Protein AF-A0A927BB95-F1 (afdb_monomer_lite)

Radius of gyration: 23.31 Å; chains: 1; bounding box: 54×58×67 Å

Sequence (273 aa):
MLNIPDKEEISIHELGSWKIKEGSWLFSKESFIDYVLSLIKELNPELQNIYTYSQKVVNGVRIGEGGTGTVYKENKTIPHGLFPEKVDGDSVNLFYKLDEVYYLVKTNIFSDGTITLSRLEDPVQLSVEEFEGLAMQGMITTVVPLNARVHIYGLGSFTVDECFYSISLTDKLLQIKDVFRELRGELSTLDICREAHQDYLDNPTADNKEKLRISYEAVPSHHRRYVGDMDVKDTQVRMILYGKQEVEGWSHYQVAQAMGEQLPTINIPDSND

InterPro domains:
  IPR056055 Domain of unknown function DUF7638 [PF24644] (2-46)
  IPR056055 Domain of unknown function DUF7638 [PF24644] (82-186)
  IPR056056 Domain of unknown function DUF7639 [PF24645] (190-258)

Secondary structure (DSSP, 8-state):
--SPPTT-EEEETTTEEEEEEEEEES--HHHHHHHHHHHHHHH-TT-TTSS--EEEEETTEEEEE-SPPPEEEEETTSTT-SSPEEEEEEEEEEEEEETTEEEEEEEEEETTS-EEEESSSSPEEE-HHHHHHHHHTTSEES---TTPEEEETTTEEEEEEEEEEE--HHHHHHHHHHHHHHHTTPPPHHHHHHHHHHHHHHS--HHHHHHHHHHHHHS-TTTGGGSS-TTTTTHHHHHHHH-GGGGGGSHHHHHHHHHTPPPP----PPP--

Foldseek 3Di:
DFFDDQQDKDDDPQFFIFGWDPWDWPGDPVRVVVVVVVVCCVVPVPNPQCADFDWDQDPNDIDTDHNDDWDWDFPVPDPPDPDGDIFGWDWDWWWFDDPQETETWIWIATLVQKIWTDQDPDIDIDGPVVVVVCVVVVRIFSDRDAQGKYDGRPTTITGGHGTPDGFGPVLVVLVSVQRNCVSVVHDGLLVQLLVLVVVCQVAVAPVSLVSNVVSLVSHRPVCQQCSDDPQCRNQQNCCSNVHQCSLCVHPQQVVCVVVVHDGDHDDDDDHPD

Organism: NCBI:txid2771359

Structure (mmCIF, N/CA/C/O backbone):
data_AF-A0A927BB95-F1
#
_entry.id   AF-A0A927BB95-F1
#
loop_
_atom_site.group_PDB
_atom_site.id
_atom_site.type_symbol
_atom_site.label_atom_id
_atom_site.label_alt_id
_atom_site.label_comp_id
_atom_site.label_asym_id
_atom_site.label_entity_id
_atom_site.label_seq_id
_atom_site.pdbx_PDB_ins_code
_atom_site.Cartn_x
_atom_site.Cartn_y
_atom_site.Cartn_z
_atom_site.occupancy
_atom_site.B_iso_or_equiv
_atom_site.auth_seq_id
_atom_site.auth_comp_id
_atom_site.auth_asym_id
_atom_site.auth_atom_id
_atom_site.pdbx_PDB_model_num
ATOM 1 N N . MET A 1 1 ? 17.381 14.839 -22.972 1.00 46.41 1 MET A N 1
ATOM 2 C CA . MET A 1 1 ? 18.138 14.433 -21.766 1.00 46.41 1 MET A CA 1
ATOM 3 C C . MET A 1 1 ? 17.701 13.009 -21.438 1.00 46.41 1 MET A C 1
ATOM 5 O O . MET A 1 1 ? 16.500 12.768 -21.438 1.00 46.41 1 MET A O 1
ATOM 9 N N . LEU A 1 2 ? 18.641 12.066 -21.317 1.00 56.12 2 LEU A N 1
ATOM 10 C CA . LEU A 1 2 ? 18.364 10.618 -21.254 1.00 56.12 2 LEU A CA 1
ATOM 11 C C . LEU A 1 2 ? 17.902 10.119 -19.877 1.00 56.12 2 LEU A C 1
ATOM 13 O O . LEU A 1 2 ? 17.422 9.001 -19.795 1.00 56.12 2 LEU A O 1
ATOM 17 N N . ASN A 1 3 ? 18.011 10.938 -18.826 1.00 61.41 3 ASN A N 1
ATOM 18 C CA . ASN A 1 3 ? 17.777 10.496 -17.455 1.00 61.41 3 ASN A CA 1
ATOM 19 C C . ASN A 1 3 ? 16.816 11.428 -16.713 1.00 61.41 3 ASN A C 1
ATOM 21 O O . ASN A 1 3 ? 16.833 12.641 -16.939 1.00 61.41 3 ASN A O 1
ATOM 25 N N . ILE A 1 4 ? 16.038 10.860 -15.785 1.00 65.62 4 ILE A N 1
ATOM 26 C CA . ILE A 1 4 ? 15.528 11.621 -14.638 1.00 65.62 4 ILE A CA 1
ATOM 27 C C . ILE A 1 4 ? 16.764 12.158 -13.898 1.00 65.62 4 ILE A C 1
ATOM 29 O O . ILE A 1 4 ? 17.642 11.348 -13.583 1.00 65.62 4 ILE A O 1
ATOM 33 N N . PRO A 1 5 ? 16.897 13.483 -13.701 1.00 71.38 5 PRO A N 1
ATOM 34 C CA . PRO A 1 5 ? 18.046 14.044 -13.006 1.00 71.38 5 PRO A CA 1
ATOM 35 C C . PRO A 1 5 ? 18.208 13.428 -11.616 1.00 71.38 5 PRO A C 1
ATOM 37 O O . PRO A 1 5 ? 17.227 13.137 -10.930 1.00 71.38 5 PRO A O 1
ATOM 40 N N . ASP A 1 6 ? 19.454 13.248 -11.189 1.00 81.62 6 ASP A N 1
ATOM 41 C CA . ASP A 1 6 ? 19.727 12.913 -9.796 1.00 81.62 6 ASP A CA 1
ATOM 42 C C . ASP A 1 6 ? 19.102 13.970 -8.877 1.00 81.62 6 ASP A C 1
ATOM 44 O O . ASP A 1 6 ? 19.068 15.159 -9.207 1.00 81.62 6 ASP A O 1
ATOM 48 N N . LYS A 1 7 ? 18.687 13.531 -7.686 1.00 87.06 7 LYS A N 1
ATOM 49 C CA . LYS A 1 7 ? 18.026 14.318 -6.634 1.00 87.06 7 LYS A CA 1
ATOM 50 C C . LYS A 1 7 ? 16.566 14.682 -6.901 1.00 87.06 7 LYS A C 1
ATOM 52 O O . LYS A 1 7 ? 15.975 15.373 -6.071 1.00 87.06 7 LYS A O 1
ATOM 57 N N . GLU A 1 8 ? 15.990 14.189 -7.990 1.00 90.12 8 GLU A N 1
ATOM 58 C CA . GLU A 1 8 ? 14.551 14.266 -8.234 1.00 90.12 8 GLU A CA 1
ATOM 59 C C . GLU A 1 8 ? 13.782 13.194 -7.451 1.00 90.12 8 GLU A C 1
ATOM 61 O O . GLU A 1 8 ? 14.345 12.203 -6.970 1.00 90.12 8 GLU A O 1
ATOM 66 N N . GLU A 1 9 ? 12.478 13.418 -7.317 1.00 92.56 9 GLU A N 1
ATOM 67 C CA . GLU A 1 9 ? 11.545 12.537 -6.620 1.00 92.56 9 GLU A CA 1
ATOM 68 C C . GLU A 1 9 ? 10.953 11.482 -7.567 1.00 92.56 9 GLU A C 1
ATOM 70 O O . GLU A 1 9 ? 10.508 11.792 -8.674 1.00 92.56 9 GLU A O 1
ATOM 75 N N . ILE A 1 10 ? 10.874 10.237 -7.096 1.00 92.12 10 ILE A N 1
ATOM 76 C CA . ILE A 1 10 ? 9.999 9.210 -7.654 1.00 92.12 10 ILE A CA 1
ATOM 77 C C . ILE A 1 10 ? 8.929 8.843 -6.627 1.00 92.12 10 ILE A C 1
ATOM 79 O O . ILE A 1 10 ? 9.232 8.440 -5.504 1.00 92.12 10 ILE A O 1
ATOM 83 N N . SER A 1 11 ? 7.668 8.959 -7.035 1.00 95.06 11 SER A N 1
ATOM 84 C CA . SER A 1 11 ? 6.507 8.607 -6.221 1.00 95.06 11 SER A CA 1
ATOM 85 C C . SER A 1 11 ? 5.826 7.381 -6.815 1.00 95.06 11 SER A C 1
ATOM 87 O O . SER A 1 11 ? 5.464 7.365 -7.995 1.00 95.06 11 SER A O 1
ATOM 89 N N . ILE A 1 12 ? 5.677 6.333 -6.007 1.00 94.75 12 ILE A N 1
ATOM 90 C CA . ILE A 1 12 ? 4.990 5.100 -6.387 1.00 94.75 12 ILE A CA 1
ATOM 91 C C . ILE A 1 12 ? 3.666 5.063 -5.635 1.00 94.75 12 ILE A C 1
ATOM 93 O O . ILE A 1 12 ? 3.635 5.004 -4.403 1.00 94.75 12 ILE A O 1
ATOM 97 N N . HIS A 1 13 ? 2.574 5.079 -6.403 1.00 90.81 13 HIS A N 1
ATOM 98 C CA . HIS A 1 13 ? 1.210 5.099 -5.885 1.00 90.81 13 HIS A CA 1
ATOM 99 C C . HIS A 1 13 ? 0.992 4.022 -4.817 1.00 90.81 13 HIS A C 1
ATOM 101 O O . HIS A 1 13 ? 1.275 2.840 -5.050 1.00 90.81 13 HIS A O 1
ATOM 107 N N . GLU A 1 14 ? 0.485 4.462 -3.663 1.00 89.88 14 GLU A N 1
ATOM 108 C CA . GLU A 1 14 ? 0.219 3.636 -2.482 1.00 89.88 14 GLU A CA 1
ATOM 109 C C . GLU A 1 14 ? 1.420 2.820 -1.983 1.00 89.88 14 GLU A C 1
ATOM 111 O O . GLU A 1 14 ? 1.237 1.800 -1.327 1.00 89.88 14 GLU A O 1
ATOM 116 N N . LEU A 1 15 ? 2.659 3.220 -2.262 1.00 95.19 15 LEU A N 1
ATOM 117 C CA . LEU A 1 15 ? 3.833 2.526 -1.726 1.00 95.19 15 LEU A CA 1
ATOM 118 C C . LEU A 1 15 ? 4.762 3.481 -0.988 1.00 95.19 15 LEU A C 1
ATOM 120 O O . LEU A 1 15 ? 5.115 3.221 0.161 1.00 95.19 15 LEU A O 1
ATOM 124 N N . GLY A 1 16 ? 5.118 4.598 -1.615 1.00 95.44 16 GLY A N 1
ATOM 125 C CA . GLY A 1 16 ? 6.021 5.569 -1.013 1.00 95.44 16 GLY A CA 1
ATOM 126 C C . GLY A 1 16 ? 6.560 6.583 -2.006 1.00 95.44 16 GLY A C 1
ATOM 127 O O . GLY A 1 16 ? 6.207 6.575 -3.189 1.00 95.44 16 GLY A O 1
ATOM 128 N N . SER A 1 17 ? 7.442 7.440 -1.505 1.00 96.62 17 SER A N 1
ATOM 129 C CA . SER A 1 17 ? 8.177 8.402 -2.315 1.00 96.62 17 SER A CA 1
ATOM 130 C C . SER A 1 17 ? 9.634 8.514 -1.874 1.00 96.62 17 SER A C 1
ATOM 132 O O . SER A 1 17 ? 9.941 8.539 -0.676 1.00 96.62 17 SER A O 1
ATOM 134 N N . TRP A 1 18 ? 10.530 8.593 -2.859 1.00 96.31 18 TRP A N 1
ATOM 135 C CA . TRP A 1 18 ? 11.975 8.598 -2.663 1.00 96.31 18 TRP A CA 1
ATOM 136 C C . TRP A 1 18 ? 12.653 9.646 -3.530 1.00 96.31 18 TRP A C 1
ATOM 138 O O . TRP A 1 18 ? 12.291 9.850 -4.687 1.00 96.31 18 TRP A O 1
ATOM 148 N N . LYS A 1 19 ? 13.715 10.239 -2.995 1.00 95.94 19 LYS A N 1
ATOM 149 C CA . LYS A 1 19 ? 14.719 10.926 -3.800 1.00 95.94 19 LYS A CA 1
ATOM 150 C C . LYS A 1 19 ? 15.684 9.900 -4.379 1.00 95.94 19 LYS A C 1
ATOM 152 O O . LYS A 1 19 ? 16.124 8.996 -3.662 1.00 95.94 19 LYS A O 1
ATOM 157 N N . ILE A 1 20 ? 16.039 10.058 -5.649 1.00 95.00 20 ILE A N 1
ATOM 158 C CA . ILE A 1 20 ? 16.862 9.081 -6.368 1.00 95.00 20 ILE A CA 1
ATOM 159 C C . ILE A 1 20 ? 18.223 9.640 -6.787 1.00 95.00 20 ILE A C 1
ATOM 161 O O . ILE A 1 20 ? 18.399 10.846 -6.952 1.00 95.00 20 ILE A O 1
ATOM 165 N N . LYS A 1 21 ? 19.179 8.741 -7.015 1.00 94.56 21 LYS A N 1
ATOM 166 C CA . LYS A 1 21 ? 20.471 9.023 -7.652 1.00 94.56 21 LYS A CA 1
ATOM 167 C C . LYS A 1 21 ? 20.914 7.858 -8.530 1.00 94.56 21 LYS A C 1
ATOM 169 O O . LYS A 1 21 ? 20.364 6.761 -8.426 1.00 94.56 21 LYS A O 1
ATOM 174 N N . GLU A 1 22 ? 21.921 8.085 -9.370 1.00 93.56 22 GLU A N 1
ATOM 175 C CA . GLU A 1 22 ? 22.544 7.051 -10.212 1.00 93.56 22 GLU A CA 1
ATOM 176 C C . GLU A 1 22 ? 21.523 6.324 -11.108 1.00 93.56 22 GLU A C 1
ATOM 178 O O . GLU A 1 22 ? 21.588 5.106 -11.325 1.00 93.56 22 GLU A O 1
ATOM 183 N N . GLY A 1 23 ? 20.553 7.090 -11.617 1.00 92.12 23 GLY A N 1
ATOM 184 C CA . GLY A 1 23 ? 19.505 6.589 -12.497 1.00 92.12 23 GLY A CA 1
ATOM 185 C C . GLY A 1 23 ? 20.069 6.051 -13.814 1.00 92.12 23 GLY A C 1
ATOM 186 O O . GLY A 1 23 ? 20.835 6.725 -14.503 1.00 92.12 23 GLY A O 1
ATOM 187 N N . SER A 1 24 ? 19.654 4.841 -14.181 1.00 92.50 24 SER A N 1
ATOM 188 C CA . SER A 1 24 ? 19.929 4.202 -15.467 1.00 92.50 24 SER A CA 1
ATOM 189 C C . SER A 1 24 ? 18.606 3.836 -16.127 1.00 92.50 24 SER A C 1
ATOM 191 O O . SER A 1 24 ? 17.918 2.912 -15.685 1.00 92.50 24 SER A O 1
ATOM 193 N N . TRP A 1 25 ? 18.234 4.594 -17.156 1.00 91.38 25 TRP A N 1
ATOM 194 C CA . TRP A 1 25 ? 16.926 4.525 -17.801 1.00 91.38 25 TRP A CA 1
ATOM 195 C C . TRP A 1 25 ? 17.049 3.976 -19.218 1.00 91.38 25 TRP A C 1
ATOM 197 O O . TRP A 1 25 ? 17.969 4.331 -19.953 1.00 91.38 25 TRP A O 1
ATOM 207 N N . LEU A 1 26 ? 16.100 3.125 -19.612 1.00 91.25 26 LEU A N 1
ATOM 208 C CA . LEU A 1 26 ? 16.050 2.571 -20.970 1.00 91.25 26 LEU A CA 1
ATOM 209 C C . LEU A 1 26 ? 15.585 3.607 -22.002 1.00 91.25 26 LEU A C 1
ATOM 211 O O . LEU A 1 26 ? 15.863 3.471 -23.191 1.00 91.25 26 LEU A O 1
ATOM 215 N N . PHE A 1 27 ? 14.882 4.645 -21.548 1.00 88.94 27 PHE A N 1
ATOM 216 C CA . PHE A 1 27 ? 14.249 5.635 -22.403 1.00 88.94 27 PHE A CA 1
ATOM 217 C C . PHE A 1 27 ? 14.564 7.057 -21.942 1.00 88.94 27 PHE A C 1
ATOM 219 O O . PHE A 1 27 ? 14.567 7.363 -20.753 1.00 88.94 27 PHE A O 1
ATOM 226 N N . SER A 1 28 ? 14.722 7.957 -22.909 1.00 87.19 28 SER A N 1
ATOM 227 C CA . SER A 1 28 ? 14.490 9.385 -22.694 1.00 87.19 28 SER A CA 1
ATOM 228 C C . SER A 1 28 ? 12.987 9.677 -22.585 1.00 87.19 28 SER A C 1
ATOM 230 O O . SER A 1 28 ? 12.161 8.851 -22.969 1.00 87.19 28 SER A O 1
ATOM 232 N N . LYS A 1 29 ? 12.612 10.887 -22.151 1.00 84.81 29 LYS A N 1
ATOM 233 C CA . LYS A 1 29 ? 11.201 11.320 -22.137 1.00 84.81 29 LYS A CA 1
ATOM 234 C C . LYS A 1 29 ? 10.514 11.148 -23.499 1.00 84.81 29 LYS A C 1
ATOM 236 O O . LYS A 1 29 ? 9.388 10.673 -23.551 1.00 84.81 29 LYS A O 1
ATOM 241 N N . GLU A 1 30 ? 11.186 11.541 -24.578 1.00 89.94 30 GLU A N 1
ATOM 242 C CA . GLU A 1 30 ? 10.647 11.476 -25.942 1.00 89.94 30 GLU A CA 1
ATOM 243 C C . GLU A 1 30 ? 10.510 10.024 -26.406 1.00 89.94 30 GLU A C 1
ATOM 245 O O . GLU A 1 30 ? 9.414 9.582 -26.733 1.00 89.94 30 GLU A O 1
ATOM 250 N N . SER A 1 31 ? 11.580 9.234 -26.281 1.00 91.44 31 SER A N 1
ATOM 251 C CA . SER A 1 31 ? 11.551 7.825 -26.689 1.00 91.44 31 SER A CA 1
ATOM 252 C C . SER A 1 31 ? 10.607 6.967 -25.837 1.00 91.44 31 SER A C 1
ATOM 254 O O . SER A 1 31 ? 10.112 5.952 -26.315 1.00 91.44 31 SER A O 1
ATOM 256 N N . PHE A 1 32 ? 10.349 7.347 -24.579 1.00 89.69 32 PHE A N 1
ATOM 257 C CA . PHE A 1 32 ? 9.352 6.677 -23.742 1.00 89.69 32 PHE A CA 1
ATOM 258 C C . PHE A 1 32 ? 7.933 6.951 -24.242 1.00 89.69 32 PHE A C 1
ATOM 260 O O . PHE A 1 32 ? 7.128 6.029 -24.323 1.00 89.69 32 PHE A O 1
ATOM 267 N N . ILE A 1 33 ? 7.632 8.202 -24.612 1.00 90.31 33 ILE A N 1
ATOM 268 C CA . ILE A 1 33 ? 6.341 8.562 -25.213 1.00 90.31 33 ILE A CA 1
ATOM 269 C C . ILE A 1 33 ? 6.142 7.792 -26.520 1.00 90.31 33 ILE A C 1
ATOM 271 O O . ILE A 1 33 ? 5.080 7.204 -26.713 1.00 90.31 33 ILE A O 1
ATOM 275 N N . ASP A 1 34 ? 7.164 7.735 -27.375 1.00 92.69 34 ASP A N 1
ATOM 276 C CA . ASP A 1 34 ? 7.100 6.991 -28.636 1.00 92.69 34 ASP A CA 1
ATOM 277 C C . ASP A 1 34 ? 6.868 5.493 -28.413 1.00 92.69 34 ASP A C 1
ATOM 279 O O . ASP A 1 34 ? 6.041 4.890 -29.096 1.00 92.69 34 ASP A O 1
ATOM 283 N N . TYR A 1 35 ? 7.544 4.905 -27.422 1.00 92.06 35 TYR A N 1
ATOM 284 C CA . TYR A 1 35 ? 7.359 3.506 -27.041 1.00 92.06 35 TYR A CA 1
ATOM 285 C C . TYR A 1 35 ? 5.943 3.226 -26.516 1.00 92.06 35 TYR A C 1
ATOM 287 O O . TYR A 1 35 ? 5.282 2.289 -26.960 1.00 92.06 35 TYR A O 1
ATOM 295 N N . VAL A 1 36 ? 5.422 4.063 -25.613 1.00 89.56 36 VAL A N 1
ATOM 296 C CA . VAL A 1 36 ? 4.041 3.925 -25.124 1.00 89.56 36 VAL A CA 1
ATOM 297 C C . VAL A 1 36 ? 3.048 4.065 -26.280 1.00 89.56 36 VAL A C 1
ATOM 299 O O . VAL A 1 36 ? 2.124 3.263 -26.397 1.00 89.56 36 VAL A O 1
ATOM 302 N N . LEU A 1 37 ? 3.251 5.034 -27.177 1.00 90.19 37 LEU A N 1
ATOM 303 C CA . LEU A 1 37 ? 2.412 5.204 -28.363 1.00 90.19 37 LEU A CA 1
ATOM 304 C C . LEU A 1 37 ? 2.486 4.002 -29.309 1.00 90.19 37 LEU A C 1
ATOM 306 O O . LEU A 1 37 ? 1.462 3.653 -29.895 1.00 90.19 37 LEU A O 1
ATOM 310 N N . SER A 1 38 ? 3.647 3.359 -29.469 1.00 92.44 38 SER A N 1
ATOM 311 C CA . SER A 1 38 ? 3.749 2.163 -30.307 1.00 92.44 38 SER A CA 1
ATOM 312 C C . SER A 1 38 ? 2.984 0.987 -29.706 1.00 92.44 38 SER A C 1
ATOM 314 O O . SER A 1 38 ? 2.259 0.320 -30.438 1.00 92.44 38 SER A O 1
ATOM 316 N N . LEU A 1 39 ? 3.055 0.789 -28.384 1.00 89.44 39 LEU A N 1
ATOM 317 C CA . LEU A 1 39 ? 2.264 -0.232 -27.685 1.00 89.44 39 LEU A CA 1
ATOM 318 C C . LEU A 1 39 ? 0.756 0.030 -27.792 1.00 89.44 39 LEU A C 1
ATOM 320 O O . LEU A 1 39 ? -0.019 -0.883 -28.067 1.00 89.44 39 LEU A O 1
ATOM 324 N N . ILE A 1 40 ? 0.321 1.284 -27.621 1.00 86.06 40 ILE A N 1
ATOM 325 C CA . ILE A 1 40 ? -1.099 1.632 -27.774 1.00 86.06 40 ILE A CA 1
ATOM 326 C C . ILE A 1 40 ? -1.558 1.363 -29.211 1.00 86.06 40 ILE A C 1
ATOM 328 O O . ILE A 1 40 ? -2.639 0.818 -29.395 1.00 86.06 40 ILE A O 1
ATOM 332 N N . LYS A 1 41 ? -0.751 1.696 -30.227 1.00 88.19 41 LYS A N 1
ATOM 333 C CA . LYS A 1 41 ? -1.078 1.413 -31.636 1.00 88.19 41 LYS A CA 1
ATOM 334 C C . LYS A 1 41 ? -1.117 -0.078 -31.959 1.00 88.19 41 LYS A C 1
ATOM 336 O O . LYS A 1 41 ? -1.845 -0.465 -32.862 1.00 88.19 41 LYS A O 1
ATOM 341 N N . GLU A 1 42 ? -0.356 -0.909 -31.258 1.00 88.19 42 GLU A N 1
ATOM 342 C CA . GLU A 1 42 ? -0.427 -2.363 -31.425 1.00 88.19 42 GLU A CA 1
ATOM 343 C C . GLU A 1 42 ? -1.773 -2.914 -30.931 1.00 88.19 42 GLU A C 1
ATOM 345 O O . GLU A 1 42 ? -2.406 -3.717 -31.613 1.00 88.19 42 GLU A O 1
ATOM 350 N N . LEU A 1 43 ? -2.247 -2.427 -29.781 1.00 81.44 43 LEU A N 1
ATOM 351 C CA . LEU A 1 43 ? -3.512 -2.858 -29.175 1.00 81.44 43 LEU A CA 1
ATOM 352 C C . LEU A 1 43 ? -4.745 -2.174 -29.787 1.00 81.44 43 LEU A C 1
ATOM 354 O O . LEU A 1 43 ? -5.833 -2.744 -29.819 1.00 81.44 43 LEU A O 1
ATOM 358 N N . ASN A 1 44 ? -4.584 -0.936 -30.247 1.00 81.50 44 ASN A N 1
ATOM 359 C CA . ASN A 1 44 ? -5.627 -0.075 -30.787 1.00 81.50 44 ASN A CA 1
ATOM 360 C C . ASN A 1 44 ? -5.053 0.783 -31.933 1.00 81.50 44 ASN A C 1
ATOM 362 O O . ASN A 1 44 ? -4.741 1.964 -31.734 1.00 81.50 44 ASN A O 1
ATOM 366 N N . PRO A 1 45 ? -4.909 0.210 -33.144 1.00 87.12 45 PRO A N 1
ATOM 367 C CA . PRO A 1 45 ? -4.274 0.884 -34.279 1.00 87.12 45 PRO A CA 1
ATOM 368 C C . PRO A 1 45 ? -4.932 2.206 -34.680 1.00 87.12 45 PRO A C 1
ATOM 370 O O . PRO A 1 45 ? -4.257 3.109 -35.173 1.00 87.12 45 PRO A O 1
ATOM 373 N N . GLU A 1 46 ? -6.240 2.334 -34.452 1.00 85.31 46 GLU A N 1
ATOM 374 C CA . GLU A 1 46 ? -7.018 3.526 -34.803 1.00 85.31 46 GLU A CA 1
ATOM 375 C C . GLU A 1 46 ? -6.994 4.609 -33.716 1.00 85.31 46 GLU A C 1
ATOM 377 O O . GLU A 1 46 ? -7.497 5.710 -33.938 1.00 85.31 46 GLU A O 1
ATOM 382 N N . LEU A 1 47 ? -6.404 4.319 -32.548 1.00 80.25 47 LEU A N 1
ATOM 383 C CA . LEU A 1 47 ? -6.314 5.220 -31.396 1.00 80.25 47 LEU A CA 1
ATOM 384 C C . LEU A 1 47 ? -7.672 5.775 -30.920 1.00 80.25 47 LEU A C 1
ATOM 386 O O . LEU A 1 47 ? -7.757 6.879 -30.375 1.00 80.25 47 LEU A O 1
ATOM 390 N N . GLN A 1 48 ? -8.751 5.016 -31.110 1.00 78.31 48 GLN A N 1
ATOM 391 C CA . GLN A 1 48 ? -10.101 5.427 -30.719 1.00 78.31 48 GLN A CA 1
ATOM 392 C C . GLN A 1 48 ? -10.386 5.101 -29.249 1.00 78.3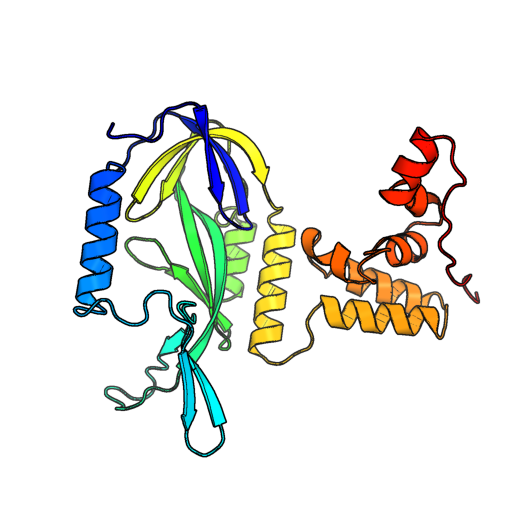1 48 GLN A C 1
ATOM 394 O O . GLN A 1 48 ? -9.857 4.136 -28.710 1.00 78.31 48 GLN A O 1
ATOM 399 N N . ASN A 1 49 ? -11.240 5.886 -28.588 1.00 70.94 49 ASN A N 1
ATOM 400 C CA . ASN A 1 49 ? -11.704 5.633 -27.213 1.00 70.94 49 ASN A CA 1
ATOM 401 C C . ASN A 1 49 ? -10.590 5.478 -26.151 1.00 70.94 49 ASN A C 1
ATOM 403 O O . AS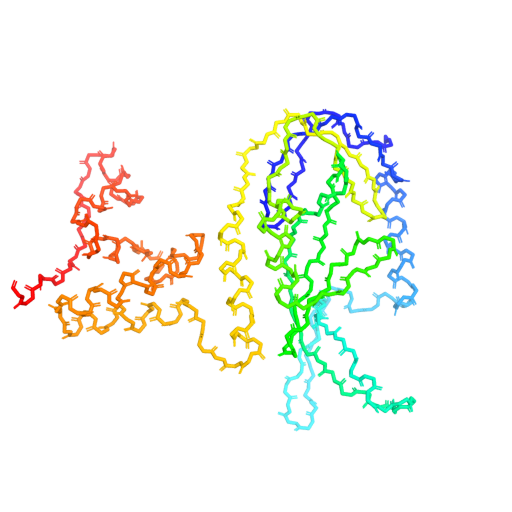N A 1 49 ? -10.813 4.874 -25.108 1.00 70.94 49 ASN A O 1
ATOM 407 N N . ILE A 1 50 ? -9.397 6.047 -26.372 1.00 73.56 50 ILE A N 1
ATOM 408 C CA . ILE A 1 50 ? -8.274 5.966 -25.412 1.00 73.56 50 ILE A CA 1
ATOM 409 C C . ILE A 1 50 ? -8.586 6.715 -24.106 1.00 73.56 50 ILE A C 1
ATOM 411 O O . ILE A 1 50 ? -8.180 6.293 -23.028 1.00 73.56 50 ILE A O 1
ATOM 415 N N . TYR A 1 51 ? -9.298 7.838 -24.199 1.00 68.44 51 TYR A N 1
ATOM 416 C CA . TYR A 1 51 ? -9.625 8.716 -23.066 1.00 68.44 51 TYR A CA 1
ATOM 417 C C . TYR A 1 51 ? -11.112 9.087 -23.011 1.00 68.44 51 TYR A C 1
ATOM 419 O O . TYR A 1 51 ? -11.532 9.889 -22.177 1.00 68.44 51 TYR A O 1
ATOM 427 N N . THR A 1 52 ? -11.916 8.544 -23.925 1.00 66.31 52 THR A N 1
ATOM 428 C CA . THR A 1 52 ? -13.332 8.879 -24.049 1.00 66.31 52 THR A CA 1
ATOM 429 C C . THR A 1 52 ? -14.141 7.852 -23.278 1.00 66.31 52 THR A C 1
ATOM 431 O O . THR A 1 52 ? -14.195 6.690 -23.669 1.00 66.31 52 THR A O 1
ATOM 434 N N . TYR A 1 53 ? -14.774 8.282 -22.187 1.00 67.50 53 TYR A N 1
ATOM 435 C CA . TYR A 1 53 ? -15.793 7.466 -21.541 1.00 67.50 53 TYR A CA 1
ATOM 436 C C . TYR A 1 53 ? -16.986 7.345 -22.491 1.00 67.50 53 TYR A C 1
ATOM 438 O O . TYR A 1 53 ? -17.638 8.337 -22.825 1.00 67.50 53 TYR A O 1
ATOM 446 N N . SER A 1 54 ? -17.234 6.128 -22.950 1.00 71.62 54 SER A N 1
ATOM 447 C CA . SER A 1 54 ? -18.348 5.764 -23.816 1.00 71.62 54 SER A CA 1
ATOM 448 C C . SER A 1 54 ? -19.359 4.983 -22.977 1.00 71.62 54 SER A C 1
ATOM 450 O O . SER A 1 54 ? -18.987 4.242 -22.071 1.00 71.62 54 SER A O 1
ATOM 452 N N . GLN A 1 55 ? -20.654 5.159 -23.227 1.00 74.19 55 GLN A N 1
ATOM 453 C CA . GLN A 1 55 ? -21.686 4.389 -22.540 1.00 74.19 55 GLN A CA 1
ATOM 454 C C . GLN A 1 55 ? -22.664 3.834 -23.565 1.00 74.19 55 GLN A C 1
ATOM 456 O O . GLN A 1 55 ? -23.246 4.586 -24.349 1.00 74.19 55 GLN A O 1
ATOM 461 N N . LYS A 1 56 ? -22.893 2.523 -23.528 1.00 81.06 56 LYS A N 1
ATOM 462 C CA . LYS A 1 56 ? -23.864 1.841 -24.388 1.00 81.06 56 LYS A CA 1
ATOM 463 C C . LYS A 1 56 ? -24.832 1.006 -23.566 1.00 81.06 56 LYS A C 1
ATOM 465 O O . LYS A 1 56 ? -24.512 0.555 -22.471 1.00 81.06 56 LYS A O 1
ATOM 470 N N . VAL A 1 57 ? -26.035 0.803 -24.092 1.00 82.44 57 VAL A N 1
ATOM 471 C CA . VAL A 1 57 ? -27.014 -0.117 -23.506 1.00 82.44 57 VAL A CA 1
ATOM 472 C C . VAL A 1 57 ? -27.030 -1.379 -24.354 1.00 82.44 57 VAL A C 1
ATOM 474 O O . VAL A 1 57 ? -27.366 -1.322 -25.534 1.00 82.44 57 VAL A O 1
ATOM 477 N N . VAL A 1 58 ? -26.663 -2.512 -23.760 1.00 80.56 58 VAL A N 1
ATOM 478 C CA . VAL A 1 58 ? -26.707 -3.830 -24.406 1.00 80.56 58 VAL A CA 1
ATOM 479 C C . VAL A 1 58 ? -27.660 -4.699 -23.599 1.00 80.56 58 VAL A C 1
ATOM 481 O O . VAL A 1 58 ? -27.449 -4.906 -22.409 1.00 80.56 58 VAL A O 1
ATOM 484 N N . ASN A 1 59 ? -28.741 -5.173 -24.226 1.00 83.31 59 ASN A N 1
ATOM 485 C CA . ASN A 1 59 ? -29.767 -6.010 -23.583 1.00 83.31 59 ASN A CA 1
ATOM 486 C C . ASN A 1 59 ? -30.330 -5.424 -22.269 1.00 83.31 59 ASN A C 1
ATOM 488 O O . ASN A 1 59 ? -30.567 -6.148 -21.308 1.00 83.31 59 ASN A O 1
ATOM 492 N N . GLY A 1 60 ? -30.521 -4.101 -22.207 1.00 82.12 60 GLY A N 1
ATOM 493 C CA . GLY A 1 60 ? -31.024 -3.407 -21.012 1.00 82.12 60 GLY A CA 1
ATOM 494 C C . GLY A 1 60 ? -29.974 -3.140 -19.925 1.00 82.12 60 GLY A C 1
ATOM 495 O O . GLY A 1 60 ? -30.265 -2.423 -18.972 1.00 82.12 60 GLY A O 1
ATOM 496 N N . VAL A 1 61 ? -28.745 -3.639 -20.086 1.00 67.06 61 VAL A N 1
ATOM 497 C CA . VAL A 1 61 ? -27.618 -3.375 -19.186 1.00 67.06 61 VAL A CA 1
ATOM 498 C C . VAL A 1 61 ? -26.826 -2.177 -19.698 1.00 67.06 61 VAL A C 1
ATOM 500 O O . VAL A 1 61 ? -26.462 -2.105 -20.874 1.00 67.06 61 VAL A O 1
ATOM 503 N N . ARG A 1 62 ? -26.558 -1.219 -18.811 1.00 73.12 62 ARG A N 1
ATOM 504 C CA . ARG A 1 62 ? -25.729 -0.048 -19.096 1.00 73.12 62 ARG A CA 1
ATOM 505 C C . ARG A 1 62 ? -24.257 -0.429 -18.944 1.00 73.12 62 ARG A C 1
ATOM 507 O O . ARG A 1 62 ? -23.813 -0.721 -17.841 1.00 73.12 62 ARG A O 1
ATOM 514 N N . ILE A 1 63 ? -23.519 -0.415 -20.046 1.00 74.00 63 ILE A N 1
ATOM 515 C CA . ILE A 1 63 ? -22.092 -0.732 -20.106 1.00 74.00 63 ILE A CA 1
ATOM 516 C C . ILE A 1 63 ? -21.329 0.574 -20.308 1.00 74.00 63 ILE A C 1
ATOM 518 O O . ILE A 1 63 ? -21.546 1.264 -21.306 1.00 74.00 63 ILE A O 1
ATOM 522 N N . GLY A 1 64 ? -20.461 0.911 -19.356 1.00 66.94 64 GLY A N 1
ATOM 523 C CA . GLY A 1 64 ? -19.472 1.975 -19.504 1.00 66.94 64 GLY A CA 1
ATOM 524 C C . GLY A 1 64 ? -18.171 1.406 -20.061 1.00 66.94 64 GLY A C 1
ATOM 525 O O . GLY A 1 64 ? -17.661 0.415 -19.549 1.00 66.94 64 GLY A O 1
ATOM 526 N N . GLU A 1 65 ? -17.641 2.025 -21.103 1.00 67.31 65 GLU A N 1
ATOM 527 C CA . GLU A 1 65 ? -16.326 1.749 -21.669 1.00 67.31 65 GLU A CA 1
ATOM 528 C C . GLU A 1 65 ? -15.397 2.886 -21.238 1.00 67.31 65 GLU A C 1
ATOM 530 O O . GLU A 1 65 ? -15.614 4.047 -21.590 1.00 67.31 65 GLU A O 1
ATOM 535 N N . GLY A 1 66 ? -14.390 2.562 -20.430 1.00 66.69 66 GLY A N 1
ATOM 536 C CA . GLY A 1 66 ? -13.387 3.508 -19.947 1.00 66.69 66 GLY A CA 1
ATOM 537 C C . GLY A 1 66 ? -11.975 2.946 -20.094 1.00 66.69 66 GLY A C 1
ATOM 538 O O . GLY A 1 66 ? -11.796 1.766 -20.381 1.00 66.69 66 GLY A O 1
ATOM 539 N N . GLY A 1 67 ? -10.967 3.792 -19.876 1.00 60.88 67 GLY A N 1
ATOM 540 C CA . GLY A 1 67 ? -9.550 3.414 -19.977 1.00 60.88 67 GLY A CA 1
ATOM 541 C C . GLY A 1 67 ? -8.987 2.665 -18.762 1.00 60.88 67 GLY A C 1
ATOM 542 O O . GLY A 1 67 ? -7.785 2.411 -18.709 1.00 60.88 67 GLY A O 1
ATOM 543 N N . THR A 1 68 ? -9.812 2.340 -17.763 1.00 65.75 68 THR A N 1
ATOM 544 C CA . THR A 1 68 ? -9.366 1.621 -16.564 1.00 65.75 68 THR A CA 1
ATOM 545 C C . THR A 1 68 ? -9.222 0.138 -16.882 1.00 65.75 68 THR A C 1
ATOM 547 O O . THR A 1 68 ? -10.200 -0.532 -17.205 1.00 65.75 68 THR A O 1
ATOM 550 N N . GLY A 1 69 ? -7.997 -0.379 -16.795 1.00 70.69 69 GLY A N 1
ATOM 551 C CA . GLY A 1 69 ? -7.744 -1.806 -16.968 1.00 70.69 69 GLY A CA 1
ATOM 552 C C . GLY A 1 69 ? -8.323 -2.625 -15.814 1.00 70.69 69 GLY A C 1
ATOM 553 O O . GLY A 1 69 ? -8.218 -2.228 -14.656 1.00 70.69 69 GLY A O 1
ATOM 554 N N . THR A 1 70 ? -8.893 -3.784 -16.130 1.00 81.31 70 THR A N 1
ATOM 555 C CA . THR A 1 70 ? -9.312 -4.785 -15.140 1.00 81.31 70 THR A CA 1
ATOM 556 C C . THR A 1 70 ? -8.187 -5.792 -14.939 1.00 81.31 70 THR A C 1
ATOM 558 O O . THR A 1 70 ? -7.626 -6.291 -15.918 1.00 81.31 70 THR A O 1
ATOM 561 N N . VAL A 1 71 ? -7.856 -6.112 -13.689 1.00 89.62 71 VAL A N 1
ATOM 562 C CA . VAL A 1 71 ? -6.939 -7.214 -13.383 1.00 89.62 71 VAL A CA 1
ATOM 563 C C . VAL A 1 71 ? -7.747 -8.509 -13.404 1.00 89.62 71 VAL A C 1
ATOM 565 O O . VAL A 1 71 ? -8.705 -8.668 -12.660 1.00 89.62 71 VAL A O 1
ATOM 568 N N . TYR A 1 72 ? -7.390 -9.431 -14.290 1.00 90.81 72 TYR A N 1
ATOM 569 C CA . TYR A 1 72 ? -7.981 -10.765 -14.338 1.00 90.81 72 TYR A CA 1
ATOM 570 C C . TYR A 1 72 ? -6.962 -11.754 -14.896 1.00 90.81 72 TYR A C 1
ATOM 572 O O . TYR A 1 72 ? -5.997 -11.366 -15.561 1.00 90.81 72 TYR A O 1
ATOM 580 N N . LYS A 1 73 ? -7.193 -13.041 -14.651 1.00 89.12 73 LYS A N 1
ATOM 581 C CA . LYS A 1 73 ? -6.509 -14.127 -15.357 1.00 89.12 73 LYS A CA 1
ATOM 582 C C . LYS A 1 73 ? -7.523 -15.103 -15.932 1.00 89.12 73 LYS A C 1
ATOM 584 O O . LYS A 1 73 ? -8.650 -15.210 -15.458 1.00 89.12 73 LYS A O 1
ATOM 589 N N . GLU A 1 74 ? -7.116 -15.823 -16.964 1.00 86.00 74 GLU A N 1
ATOM 590 C CA . GLU A 1 74 ? -7.945 -16.863 -17.564 1.00 86.00 74 GLU A CA 1
ATOM 591 C C . GLU A 1 74 ? -7.868 -18.151 -16.744 1.00 86.00 74 GLU A C 1
ATOM 593 O O . GLU A 1 74 ? -6.781 -18.654 -16.440 1.00 86.00 74 GLU A O 1
ATOM 598 N N . ASN A 1 75 ? -9.028 -18.720 -16.436 1.00 78.31 75 ASN A N 1
ATOM 599 C CA . ASN A 1 75 ? -9.149 -20.076 -15.941 1.00 78.31 75 ASN A CA 1
ATOM 600 C C . ASN A 1 75 ? -8.939 -21.044 -17.116 1.00 78.31 75 ASN A C 1
ATOM 602 O O . ASN A 1 75 ? -9.816 -21.246 -17.957 1.00 78.31 75 ASN A O 1
ATOM 606 N N . LYS A 1 76 ? -7.747 -21.641 -17.198 1.00 68.38 76 LYS A N 1
ATOM 607 C CA . LYS A 1 76 ? -7.349 -22.543 -18.296 1.00 68.38 76 LYS A CA 1
ATOM 608 C C . LYS A 1 76 ? -7.890 -23.973 -18.150 1.00 68.38 76 LYS A C 1
ATOM 610 O O . LYS A 1 76 ? -7.352 -24.890 -18.766 1.00 68.38 76 LYS A O 1
ATOM 615 N N . THR A 1 77 ? -8.944 -24.185 -17.360 1.00 64.12 77 THR A N 1
ATOM 616 C CA . THR A 1 77 ? -9.584 -25.499 -17.156 1.00 64.12 77 THR A CA 1
ATOM 617 C C . THR A 1 77 ? -10.040 -26.160 -18.457 1.00 64.12 77 THR A C 1
ATOM 619 O O . THR A 1 77 ? -10.095 -27.387 -18.521 1.00 64.12 77 THR A O 1
ATOM 622 N N . ILE A 1 78 ? -10.299 -25.382 -19.515 1.00 59.38 78 ILE A N 1
ATOM 623 C CA . ILE A 1 78 ? -10.578 -25.895 -20.860 1.00 59.38 78 ILE A CA 1
ATOM 624 C C . ILE A 1 78 ? -9.506 -25.375 -21.833 1.00 59.38 78 ILE A C 1
ATOM 626 O O . ILE A 1 78 ? -9.569 -24.213 -22.248 1.00 59.38 78 ILE A O 1
ATOM 630 N N . PRO A 1 79 ? -8.536 -26.215 -22.247 1.00 57.66 79 PRO A N 1
ATOM 631 C CA . PRO A 1 79 ? -7.626 -25.873 -23.333 1.00 57.66 79 PRO A CA 1
ATOM 632 C C . PRO A 1 79 ? -8.435 -25.519 -24.588 1.00 57.66 79 PRO A C 1
ATOM 634 O O . PRO A 1 79 ? -9.256 -26.315 -25.037 1.00 57.66 79 PRO A O 1
ATOM 637 N N . HIS A 1 80 ? -8.206 -24.330 -25.154 1.00 62.84 80 HIS A N 1
ATOM 638 C CA . HIS A 1 80 ? -8.896 -23.820 -26.352 1.00 62.84 80 HIS A CA 1
ATOM 639 C C . HIS A 1 80 ? -10.393 -23.492 -26.185 1.00 62.84 80 HIS A C 1
ATOM 641 O O . HIS A 1 80 ? -11.123 -23.434 -27.177 1.00 62.84 80 HIS A O 1
ATOM 647 N N . GLY A 1 81 ? -10.868 -23.243 -24.960 1.00 60.38 81 GLY A N 1
ATOM 648 C CA . GLY A 1 81 ? -12.203 -22.678 -24.755 1.00 60.38 81 GLY A CA 1
ATOM 649 C C . GLY A 1 81 ? -12.337 -21.316 -25.448 1.00 60.38 81 GLY A C 1
ATOM 650 O O . GLY A 1 81 ? -11.520 -20.430 -25.228 1.00 60.38 81 GLY A O 1
ATOM 651 N N . LEU A 1 82 ? -13.371 -21.138 -26.280 1.00 61.62 82 LEU A N 1
ATOM 652 C CA . LEU A 1 82 ? -13.636 -19.872 -26.992 1.00 61.62 82 LEU A CA 1
ATOM 653 C C . LEU A 1 82 ? -13.931 -18.699 -26.040 1.00 61.62 82 LEU A C 1
ATOM 655 O O . LEU A 1 82 ? -13.782 -17.543 -26.424 1.00 61.62 82 LEU A O 1
ATOM 659 N N . PHE A 1 83 ? -14.341 -19.009 -24.808 1.00 70.38 83 PHE A N 1
ATOM 660 C CA . PHE A 1 83 ? -14.641 -18.055 -23.747 1.00 70.38 83 PHE A CA 1
ATOM 661 C C . PHE A 1 83 ? -14.107 -18.619 -22.425 1.00 70.38 83 PHE A C 1
ATOM 663 O O . PHE A 1 83 ? -14.866 -19.264 -21.698 1.00 70.38 83 PHE A O 1
ATOM 670 N N . PRO A 1 84 ? -12.799 -18.480 -22.141 1.00 71.94 84 PRO A N 1
ATOM 671 C CA . PRO A 1 84 ? -12.256 -18.937 -20.873 1.00 71.94 84 PRO A CA 1
ATOM 672 C C . PRO A 1 84 ? -12.951 -18.186 -19.738 1.00 71.94 84 PRO A C 1
ATOM 674 O O . PRO A 1 84 ? -13.167 -16.972 -19.811 1.00 71.94 84 PRO A O 1
ATOM 677 N N . GLU A 1 85 ? -13.321 -18.925 -18.696 1.00 82.75 85 GLU A N 1
ATOM 678 C CA . GLU A 1 85 ? -13.812 -18.318 -17.467 1.00 82.75 85 GLU A CA 1
ATOM 679 C C . GLU A 1 85 ? -12.722 -17.393 -16.914 1.00 82.75 85 GLU A C 1
ATOM 681 O O . GLU A 1 85 ? -11.530 -17.699 -16.986 1.00 82.75 85 GLU A O 1
ATOM 686 N N . LYS A 1 86 ? -13.120 -16.227 -16.416 1.00 88.19 86 LYS A N 1
ATOM 687 C CA . LYS A 1 86 ? -12.188 -15.246 -15.870 1.00 88.19 86 LYS A CA 1
ATOM 688 C C . LYS A 1 86 ? -12.166 -15.370 -14.361 1.00 88.19 86 LYS A C 1
ATOM 690 O O . LYS A 1 86 ? -13.212 -15.467 -13.730 1.00 88.19 86 LYS A O 1
ATOM 695 N N . VAL A 1 87 ? -10.964 -15.339 -13.809 1.00 90.50 87 VAL A N 1
ATOM 696 C CA . VAL A 1 87 ? -10.751 -15.153 -12.381 1.00 90.50 87 VAL A CA 1
ATOM 697 C C . VAL A 1 87 ? -10.429 -13.684 -12.185 1.00 90.50 87 VAL A C 1
ATOM 699 O O . VAL A 1 87 ? -9.372 -13.212 -12.622 1.00 90.50 87 VAL A O 1
ATOM 702 N N . ASP A 1 88 ? -11.369 -12.970 -11.580 1.00 92.38 88 ASP A N 1
ATOM 703 C CA . ASP A 1 88 ? -11.199 -11.564 -11.245 1.00 92.38 88 ASP A CA 1
ATOM 704 C C . ASP A 1 88 ? -10.082 -11.393 -10.216 1.00 92.38 88 ASP A C 1
ATOM 706 O O . ASP A 1 88 ? -9.803 -12.270 -9.387 1.00 92.38 88 ASP A O 1
ATOM 710 N N . GLY A 1 89 ? -9.419 -10.249 -10.293 1.00 95.06 89 GLY A N 1
ATOM 711 C CA . GLY A 1 89 ? -8.374 -9.892 -9.364 1.00 95.06 89 GLY A CA 1
ATOM 712 C C . GLY A 1 89 ? -8.248 -8.393 -9.182 1.00 95.06 89 GLY A C 1
ATOM 713 O O . GLY A 1 89 ? -8.890 -7.591 -9.857 1.00 95.06 89 GLY A O 1
ATOM 714 N N . ASP A 1 90 ? -7.359 -8.039 -8.272 1.00 95.50 90 ASP A N 1
ATOM 715 C CA . ASP A 1 90 ? -6.880 -6.679 -8.088 1.00 95.50 90 ASP A CA 1
ATOM 716 C C . ASP A 1 90 ? -5.376 -6.713 -7.798 1.00 95.50 90 ASP A C 1
ATOM 718 O O . ASP A 1 90 ? -4.716 -7.741 -7.974 1.00 95.50 90 ASP A O 1
ATOM 722 N N . SER A 1 91 ? -4.776 -5.585 -7.439 1.00 95.12 91 SER A N 1
ATOM 723 C CA . SER A 1 91 ? -3.334 -5.483 -7.367 1.00 95.12 91 SER A CA 1
ATOM 724 C C . SER A 1 91 ? -2.828 -4.360 -6.483 1.00 95.12 91 SER A C 1
ATOM 726 O O . SER A 1 91 ? -3.375 -3.264 -6.458 1.00 95.12 91 SER A O 1
ATOM 728 N N . VAL A 1 92 ? -1.683 -4.607 -5.855 1.00 95.81 92 VAL A N 1
ATOM 729 C CA . VAL A 1 92 ? -0.947 -3.600 -5.086 1.00 95.81 92 VAL A CA 1
ATOM 730 C C . VAL A 1 92 ? 0.516 -3.536 -5.527 1.00 95.81 92 VAL A C 1
ATOM 732 O O . VAL A 1 92 ? 1.058 -4.500 -6.071 1.00 95.81 92 VAL A O 1
ATOM 735 N N . ASN A 1 93 ? 1.177 -2.398 -5.304 1.00 97.38 93 ASN A N 1
ATOM 736 C CA . ASN A 1 93 ? 2.621 -2.274 -5.526 1.00 97.38 93 ASN A CA 1
ATOM 737 C C . ASN A 1 93 ? 3.392 -2.709 -4.272 1.00 97.38 93 ASN A C 1
ATOM 739 O O . ASN A 1 93 ? 3.015 -2.343 -3.158 1.00 97.38 93 ASN A O 1
ATOM 743 N N . LEU A 1 94 ? 4.486 -3.443 -4.471 1.00 98.19 94 LEU A N 1
ATOM 744 C CA . LEU A 1 94 ? 5.430 -3.883 -3.438 1.00 98.19 94 LEU A CA 1
ATOM 745 C C . LEU A 1 94 ? 6.851 -3.912 -4.010 1.00 98.19 94 LEU A C 1
ATOM 747 O O . LEU A 1 94 ? 7.042 -3.835 -5.225 1.00 98.19 94 LEU A O 1
ATOM 751 N N . PHE A 1 95 ? 7.846 -4.068 -3.139 1.00 98.31 95 PHE A N 1
ATOM 752 C CA . PHE A 1 95 ? 9.187 -4.462 -3.549 1.00 98.31 95 PHE A CA 1
ATOM 753 C C . PHE A 1 95 ? 9.418 -5.945 -3.279 1.00 98.31 95 PHE A C 1
ATOM 755 O O . PHE A 1 95 ? 9.086 -6.451 -2.205 1.00 98.31 95 PHE A O 1
ATOM 762 N N . TYR A 1 96 ? 10.030 -6.614 -4.251 1.00 98.19 96 TYR A N 1
ATOM 763 C CA . TYR A 1 96 ? 10.562 -7.959 -4.107 1.00 98.19 96 TYR A CA 1
ATOM 764 C C . TYR A 1 96 ? 12.089 -7.887 -4.058 1.00 98.19 96 TYR A C 1
ATOM 766 O O . TYR A 1 96 ? 12.727 -7.445 -5.014 1.00 98.19 96 TYR A O 1
ATOM 774 N N . LYS A 1 97 ? 12.672 -8.255 -2.918 1.00 97.44 97 LYS A N 1
ATOM 775 C CA . LYS A 1 97 ? 14.113 -8.288 -2.688 1.00 97.44 97 LYS A CA 1
ATOM 776 C C . LYS A 1 97 ? 14.662 -9.626 -3.178 1.00 97.44 97 LYS A C 1
ATOM 778 O O . LYS A 1 97 ? 14.339 -10.672 -2.620 1.00 97.44 97 LYS A O 1
ATOM 783 N N . LEU A 1 98 ? 15.535 -9.559 -4.177 1.00 93.06 98 LEU A N 1
ATOM 784 C CA . LEU A 1 98 ? 16.378 -10.670 -4.611 1.00 93.06 98 LEU A CA 1
ATOM 785 C C . LEU A 1 98 ? 17.834 -10.241 -4.459 1.00 93.06 98 LEU A C 1
AT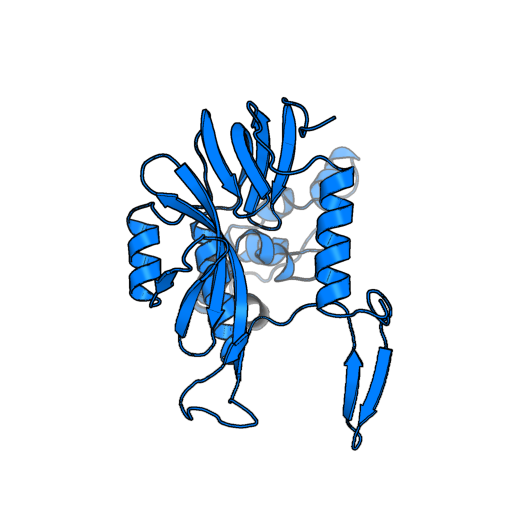OM 787 O O . LEU A 1 98 ? 18.240 -9.208 -4.998 1.00 93.06 98 LEU A O 1
ATOM 791 N N . ASP A 1 99 ? 18.597 -11.016 -3.692 1.00 86.88 99 ASP A N 1
ATOM 792 C CA . ASP A 1 99 ? 19.947 -10.670 -3.246 1.00 86.88 99 ASP A CA 1
ATOM 793 C C . ASP A 1 99 ? 19.983 -9.284 -2.585 1.00 86.88 99 ASP A C 1
ATOM 795 O O . ASP A 1 99 ? 19.453 -9.116 -1.494 1.00 86.88 99 ASP A O 1
ATOM 799 N N . GLU A 1 100 ? 20.552 -8.274 -3.246 1.00 87.31 100 GLU A N 1
ATOM 800 C CA . GLU A 1 100 ? 20.631 -6.887 -2.762 1.00 87.31 100 GLU A CA 1
ATOM 801 C C . GLU A 1 100 ? 19.968 -5.882 -3.724 1.00 87.31 100 GLU A C 1
ATOM 803 O O . GLU A 1 100 ? 20.220 -4.676 -3.669 1.00 87.31 100 GLU A O 1
ATOM 808 N N . VAL A 1 101 ? 19.095 -6.377 -4.609 1.00 94.62 101 VAL A N 1
ATOM 809 C CA . VAL A 1 101 ? 18.324 -5.567 -5.558 1.00 94.62 101 VAL A CA 1
ATOM 810 C C . VAL A 1 101 ? 16.838 -5.649 -5.225 1.00 94.62 101 VAL A C 1
ATOM 812 O O . VAL A 1 101 ? 16.289 -6.718 -4.960 1.00 94.62 101 VAL A O 1
ATOM 815 N N . TYR A 1 102 ? 16.178 -4.494 -5.256 1.00 97.94 102 TYR A N 1
ATOM 816 C CA . TYR A 1 102 ? 14.760 -4.352 -4.952 1.00 97.94 102 TYR A CA 1
ATOM 817 C C . TYR A 1 102 ? 13.987 -4.167 -6.252 1.00 97.94 102 TYR A C 1
ATOM 819 O O . TYR A 1 102 ? 14.107 -3.145 -6.922 1.00 97.94 102 TYR A O 1
ATOM 827 N N . TYR A 1 103 ? 13.180 -5.149 -6.623 1.00 98.19 103 TYR A N 1
ATOM 828 C CA . TYR A 1 103 ? 12.364 -5.093 -7.828 1.00 98.19 103 TYR A CA 1
ATOM 829 C C . TYR A 1 103 ? 11.013 -4.479 -7.487 1.00 98.19 103 TYR A C 1
ATOM 831 O O . TYR A 1 103 ? 10.324 -4.969 -6.594 1.00 98.19 103 TYR A O 1
ATOM 839 N N . LEU A 1 104 ? 10.622 -3.412 -8.186 1.00 98.31 104 LEU A N 1
ATOM 840 C CA . LEU A 1 104 ? 9.262 -2.893 -8.094 1.00 98.31 104 LEU A CA 1
ATOM 841 C C . LEU A 1 104 ? 8.318 -3.879 -8.780 1.00 98.31 104 LEU A C 1
ATOM 843 O O . LEU A 1 104 ? 8.252 -3.936 -10.010 1.00 98.31 104 LEU A O 1
ATOM 847 N N . VAL A 1 105 ? 7.556 -4.611 -7.978 1.00 98.06 105 VAL A N 1
ATOM 848 C CA . VAL A 1 105 ? 6.598 -5.600 -8.461 1.00 98.06 105 VAL A CA 1
ATOM 849 C C . VAL A 1 105 ? 5.178 -5.082 -8.332 1.00 98.06 105 VAL A C 1
ATOM 851 O O . VAL A 1 105 ? 4.844 -4.261 -7.471 1.00 98.06 105 VAL A O 1
ATOM 854 N N . LYS A 1 106 ? 4.321 -5.588 -9.213 1.00 96.62 106 LYS A N 1
ATOM 855 C CA . LYS A 1 106 ? 2.876 -5.476 -9.056 1.00 96.62 106 LYS A CA 1
ATOM 856 C C . LYS A 1 106 ? 2.354 -6.832 -8.599 1.00 96.62 106 LYS A C 1
ATOM 858 O O . LYS A 1 106 ? 2.406 -7.798 -9.363 1.00 96.62 106 LYS A O 1
ATOM 863 N N . THR A 1 107 ? 1.898 -6.887 -7.355 1.00 97.62 107 THR A N 1
ATOM 864 C CA . THR A 1 107 ? 1.334 -8.072 -6.708 1.00 97.62 107 THR A CA 1
ATOM 865 C C . THR A 1 107 ? -0.125 -8.178 -7.110 1.00 97.62 107 THR A C 1
ATOM 867 O O . THR A 1 107 ? -0.960 -7.465 -6.562 1.00 97.62 107 THR A O 1
ATOM 870 N N . ASN A 1 108 ? -0.419 -9.021 -8.098 1.00 97.12 108 ASN A N 1
ATOM 871 C CA . ASN A 1 108 ? -1.787 -9.298 -8.528 1.00 97.12 108 ASN A CA 1
ATOM 872 C C . ASN A 1 108 ? -2.383 -10.384 -7.632 1.00 97.12 108 ASN A C 1
ATOM 874 O O . ASN A 1 108 ? -1.736 -11.402 -7.390 1.00 97.12 108 ASN A O 1
ATOM 878 N N . ILE A 1 109 ? -3.593 -10.155 -7.149 1.00 96.94 109 ILE A N 1
ATOM 879 C CA . ILE A 1 109 ? -4.307 -10.971 -6.171 1.00 96.94 109 ILE A CA 1
ATOM 880 C C . ILE A 1 109 ? -5.587 -11.431 -6.850 1.00 96.94 109 ILE A C 1
ATOM 882 O O . ILE A 1 109 ? -6.317 -10.599 -7.381 1.00 96.94 109 ILE A O 1
ATOM 886 N N . PHE A 1 110 ? -5.853 -12.731 -6.854 1.00 95.69 110 PHE A N 1
ATOM 887 C CA . PHE A 1 110 ? -6.998 -13.303 -7.558 1.00 95.69 110 PHE A CA 1
ATOM 888 C C . PHE A 1 110 ? -7.992 -13.946 -6.590 1.00 95.69 110 PHE A C 1
ATOM 890 O O . PHE A 1 110 ? -7.613 -14.445 -5.528 1.00 95.69 110 PHE A O 1
ATOM 897 N N . SER A 1 111 ? -9.271 -13.968 -6.973 1.00 93.56 111 SER A N 1
ATOM 898 C CA . SER A 1 111 ? -10.359 -14.499 -6.137 1.00 93.56 111 SER A CA 1
ATOM 899 C C . SER A 1 111 ? -10.193 -15.981 -5.768 1.00 93.56 111 SER A C 1
ATOM 901 O O . SER A 1 111 ? -10.673 -16.416 -4.721 1.00 93.56 111 SER A O 1
ATOM 903 N N . ASP A 1 112 ? -9.441 -16.742 -6.568 1.00 91.88 112 ASP A N 1
ATOM 904 C CA . ASP A 1 112 ? -9.109 -18.151 -6.328 1.00 91.88 112 ASP A CA 1
ATOM 905 C C . ASP A 1 112 ? -7.993 -18.382 -5.289 1.00 91.88 112 ASP A C 1
ATOM 907 O O . ASP A 1 112 ? -7.593 -19.523 -5.059 1.00 91.88 112 ASP A O 1
ATOM 911 N N . GLY A 1 113 ? -7.483 -17.322 -4.653 1.00 91.44 113 GLY A N 1
ATOM 912 C CA . GLY A 1 113 ? -6.439 -17.416 -3.629 1.00 91.44 113 GLY A CA 1
ATOM 913 C C . GLY A 1 113 ? -5.015 -17.442 -4.182 1.00 91.44 113 GLY A C 1
ATOM 914 O O . GLY A 1 113 ? -4.067 -17.577 -3.412 1.00 91.44 113 GLY A O 1
ATOM 915 N N . THR A 1 114 ? -4.829 -17.304 -5.494 1.00 94.88 114 THR A N 1
ATOM 916 C CA . THR A 1 114 ? -3.485 -17.184 -6.067 1.00 94.88 114 THR A CA 1
ATOM 917 C C . THR A 1 114 ? -2.994 -15.741 -6.064 1.00 94.88 114 THR A C 1
ATOM 919 O O . THR A 1 114 ? -3.759 -14.791 -6.244 1.00 94.88 114 THR A O 1
ATOM 922 N N . ILE A 1 115 ? -1.683 -15.583 -5.902 1.00 97.25 115 ILE A N 1
ATOM 923 C CA . ILE A 1 115 ? -0.983 -14.307 -6.015 1.00 97.25 115 ILE A CA 1
ATOM 924 C C . ILE A 1 115 ? 0.044 -14.419 -7.143 1.00 97.25 115 ILE A C 1
ATOM 926 O O . ILE A 1 115 ? 0.648 -15.467 -7.363 1.00 97.25 115 ILE A O 1
ATOM 930 N N . THR A 1 116 ? 0.244 -13.351 -7.908 1.00 97.56 116 THR A N 1
ATOM 931 C CA . THR A 1 116 ? 1.293 -13.284 -8.933 1.00 97.56 116 THR A CA 1
ATOM 932 C C . THR A 1 116 ? 2.087 -11.997 -8.798 1.00 97.56 116 THR A C 1
ATOM 934 O O . THR A 1 116 ? 1.545 -10.903 -8.963 1.00 97.56 116 THR A O 1
ATOM 937 N N . LEU A 1 117 ? 3.390 -12.127 -8.556 1.00 97.69 117 LEU A N 1
ATOM 938 C CA . LEU A 1 117 ? 4.343 -11.028 -8.636 1.00 97.69 117 LEU A CA 1
ATOM 939 C C . LEU A 1 117 ? 4.678 -10.791 -10.109 1.00 97.69 117 LEU A C 1
ATOM 941 O O . LEU A 1 117 ? 5.421 -11.547 -10.731 1.00 97.69 117 LEU A O 1
ATOM 945 N N . SER A 1 118 ? 4.079 -9.751 -10.677 1.00 95.50 118 SER A N 1
ATOM 946 C CA . SER A 1 118 ? 4.331 -9.307 -12.050 1.00 95.50 118 SER A CA 1
ATOM 947 C C . SER A 1 118 ? 5.300 -8.122 -12.086 1.00 95.50 118 SER A C 1
ATOM 949 O O . SER A 1 118 ? 5.711 -7.621 -11.039 1.00 95.50 118 SER A O 1
ATOM 951 N N . ARG A 1 119 ? 5.627 -7.640 -13.296 1.00 94.25 119 ARG A N 1
ATOM 952 C CA . ARG A 1 119 ? 6.722 -6.680 -13.553 1.00 94.25 119 ARG A CA 1
ATOM 953 C C . ARG A 1 119 ? 8.092 -7.254 -13.179 1.00 94.25 119 ARG A C 1
ATOM 955 O O . ARG A 1 119 ? 8.938 -6.575 -12.610 1.00 94.25 119 ARG A O 1
ATOM 962 N N . LEU A 1 120 ? 8.276 -8.519 -13.524 1.00 95.19 120 LEU A N 1
ATOM 963 C CA . LEU A 1 120 ? 9.540 -9.241 -13.528 1.00 95.19 120 LEU A CA 1
ATOM 964 C C . LEU A 1 120 ? 9.721 -9.819 -14.935 1.00 95.19 120 LEU A C 1
ATOM 966 O O . LEU A 1 120 ? 8.738 -9.910 -15.676 1.00 95.19 120 LEU A O 1
ATOM 970 N N . GLU A 1 121 ? 10.947 -10.202 -15.290 1.00 91.94 121 GLU A N 1
ATOM 971 C CA . GLU A 1 121 ? 11.209 -10.919 -16.546 1.00 91.94 121 GLU A CA 1
ATOM 972 C C . GLU A 1 121 ? 10.390 -12.207 -16.608 1.00 91.94 121 GLU A C 1
ATOM 974 O O . GLU A 1 121 ? 9.620 -12.408 -17.545 1.00 91.94 121 GLU A O 1
ATOM 979 N N . ASP A 1 122 ? 10.455 -12.977 -15.524 1.00 93.25 122 ASP A N 1
ATOM 980 C CA . ASP A 1 122 ? 9.613 -14.135 -15.279 1.00 93.25 122 ASP A CA 1
ATOM 981 C C . ASP A 1 122 ? 8.699 -13.847 -14.076 1.00 93.25 122 ASP A C 1
ATOM 983 O O . ASP A 1 122 ? 9.179 -13.747 -12.940 1.00 93.25 122 ASP A O 1
ATOM 987 N N . PRO A 1 123 ? 7.381 -13.664 -14.286 1.00 95.19 123 PRO A N 1
ATOM 988 C CA . PRO A 1 123 ? 6.437 -13.496 -13.190 1.00 95.19 123 PRO A CA 1
ATOM 989 C C . PRO A 1 123 ? 6.430 -14.703 -12.247 1.00 95.19 123 PRO A C 1
ATOM 991 O O . PRO A 1 123 ? 6.418 -15.852 -12.687 1.00 95.19 123 PRO A O 1
ATOM 994 N N . VAL A 1 124 ? 6.362 -14.438 -10.944 1.00 96.38 124 VAL A N 1
ATOM 995 C CA . VAL A 1 124 ? 6.352 -15.482 -9.910 1.00 96.38 124 VAL A CA 1
ATOM 996 C C . VAL A 1 124 ? 4.927 -15.689 -9.422 1.00 96.38 124 VAL A C 1
ATOM 998 O O . VAL A 1 124 ? 4.296 -14.754 -8.931 1.00 96.38 124 VAL A O 1
ATOM 1001 N N . GLN A 1 125 ? 4.414 -16.910 -9.547 1.00 96.50 125 GLN A N 1
ATOM 1002 C CA . GLN A 1 125 ? 3.118 -17.295 -8.995 1.00 96.50 125 GLN A CA 1
ATOM 1003 C C . GLN A 1 125 ? 3.305 -17.921 -7.611 1.00 96.50 125 GLN A C 1
ATOM 1005 O O . GLN A 1 125 ? 4.210 -18.728 -7.425 1.00 96.50 125 GLN A O 1
ATOM 1010 N N . LEU A 1 126 ? 2.455 -17.535 -6.662 1.00 97.19 126 LEU A N 1
ATOM 1011 C CA . LEU A 1 126 ? 2.540 -17.908 -5.253 1.00 97.19 126 LEU A CA 1
ATOM 1012 C C . LEU A 1 126 ? 1.156 -18.279 -4.709 1.00 97.19 126 LEU A C 1
ATOM 1014 O O . LEU A 1 126 ? 0.139 -17.714 -5.133 1.00 97.19 126 LEU A O 1
ATOM 1018 N N . SER A 1 127 ? 1.121 -19.180 -3.730 1.00 96.12 127 SER A N 1
ATOM 1019 C CA . SER A 1 127 ? 0.002 -19.285 -2.792 1.00 96.12 127 SER A CA 1
ATOM 1020 C C . SER A 1 127 ? 0.028 -18.131 -1.778 1.00 96.12 127 SER A C 1
ATOM 1022 O O . SER A 1 127 ? 1.012 -17.392 -1.665 1.00 96.12 127 SER A O 1
ATOM 1024 N N . VAL A 1 128 ? -1.057 -17.973 -1.014 1.00 95.00 128 VAL A N 1
ATOM 1025 C CA . VAL A 1 128 ? -1.104 -16.997 0.089 1.00 95.00 128 VAL A CA 1
ATOM 1026 C C . VAL A 1 128 ? -0.036 -17.313 1.135 1.00 95.00 128 VAL A C 1
ATOM 1028 O O . VAL A 1 128 ? 0.687 -16.418 1.562 1.00 95.00 128 VAL A O 1
ATOM 1031 N N . GLU A 1 129 ? 0.114 -18.584 1.502 1.00 95.88 129 GLU A N 1
ATOM 1032 C CA . GLU A 1 129 ? 1.078 -19.041 2.504 1.00 95.88 129 GLU A CA 1
ATOM 1033 C C . GLU A 1 129 ? 2.523 -18.798 2.053 1.00 95.88 129 GLU A C 1
ATOM 1035 O O . GLU A 1 129 ? 3.359 -18.364 2.845 1.00 95.88 129 GLU A O 1
ATOM 1040 N N . GLU A 1 130 ? 2.825 -19.038 0.774 1.00 97.75 130 GLU A N 1
ATOM 1041 C CA . GLU A 1 130 ? 4.143 -18.752 0.201 1.00 97.75 130 GLU A CA 1
ATOM 1042 C C . GLU A 1 130 ? 4.436 -17.249 0.216 1.00 97.75 130 GLU A C 1
ATOM 1044 O O . GLU A 1 130 ? 5.521 -16.834 0.627 1.00 97.75 130 GLU A O 1
ATOM 1049 N N . PHE A 1 131 ? 3.462 -16.423 -0.173 1.00 97.81 131 PHE A N 1
ATOM 1050 C CA . PHE A 1 131 ? 3.590 -14.969 -0.142 1.00 97.81 131 PHE A CA 1
ATOM 1051 C C . PHE A 1 131 ? 3.824 -14.437 1.281 1.00 97.81 131 PHE A C 1
ATOM 1053 O O . PHE A 1 131 ? 4.735 -13.633 1.497 1.00 97.81 131 PHE A O 1
ATOM 1060 N N . GLU A 1 132 ? 3.057 -14.912 2.266 1.00 96.06 132 GLU A N 1
ATOM 1061 C CA . GLU A 1 132 ? 3.263 -14.576 3.679 1.00 96.06 132 GLU A CA 1
ATOM 1062 C C . GLU A 1 132 ? 4.639 -15.049 4.172 1.00 96.06 132 GLU A C 1
ATOM 1064 O O . GLU A 1 132 ? 5.330 -14.316 4.883 1.00 96.06 132 GLU A O 1
ATOM 1069 N N . GLY A 1 133 ? 5.087 -16.229 3.734 1.00 97.38 133 GLY A N 1
ATOM 1070 C CA . GLY A 1 133 ? 6.434 -16.742 3.974 1.00 97.38 133 GLY A CA 1
ATOM 1071 C C . GLY A 1 133 ? 7.529 -15.794 3.480 1.00 97.38 133 GLY A C 1
ATOM 1072 O O . GLY A 1 133 ? 8.447 -15.465 4.236 1.00 97.38 133 GLY A O 1
ATOM 1073 N N . LEU A 1 134 ? 7.412 -15.297 2.246 1.00 97.56 134 LEU A N 1
ATOM 1074 C CA . LEU A 1 134 ? 8.354 -14.327 1.677 1.00 97.56 134 LEU A CA 1
ATOM 1075 C C . LEU A 1 134 ? 8.320 -12.979 2.413 1.00 97.56 134 LEU A C 1
ATOM 1077 O O . LEU A 1 134 ? 9.367 -12.353 2.590 1.00 97.56 134 LEU A O 1
ATOM 1081 N N . ALA A 1 135 ? 7.146 -12.531 2.865 1.00 97.19 135 ALA A N 1
ATOM 1082 C CA . ALA A 1 135 ? 7.014 -11.317 3.669 1.00 97.19 135 ALA A CA 1
ATOM 1083 C C . ALA A 1 135 ? 7.695 -11.464 5.040 1.00 97.19 135 ALA A C 1
ATOM 1085 O O . ALA A 1 135 ? 8.458 -10.587 5.444 1.00 97.19 135 ALA A O 1
ATOM 1086 N N . MET A 1 136 ? 7.507 -12.598 5.725 1.00 96.38 136 MET A N 1
ATOM 1087 C CA . MET A 1 136 ? 8.176 -12.891 7.002 1.00 96.38 136 MET A CA 1
ATOM 1088 C C . MET A 1 136 ? 9.700 -12.979 6.867 1.00 96.38 136 MET A C 1
ATOM 1090 O O . MET A 1 136 ? 10.426 -12.596 7.781 1.00 96.38 136 MET A O 1
ATOM 1094 N N . GLN A 1 137 ? 10.193 -13.459 5.725 1.00 96.19 137 GLN A N 1
ATOM 1095 C CA . GLN A 1 137 ? 11.625 -13.525 5.419 1.00 96.19 137 GLN A CA 1
ATOM 1096 C C . GLN A 1 137 ? 12.217 -12.168 4.998 1.00 96.19 137 GLN A C 1
ATOM 1098 O O . GLN A 1 137 ? 13.425 -12.066 4.794 1.00 96.19 137 GLN A O 1
ATOM 1103 N N . GLY A 1 138 ? 11.392 -11.124 4.854 1.00 96.00 138 GLY A N 1
ATOM 1104 C CA . GLY A 1 138 ? 11.822 -9.800 4.398 1.00 96.00 138 GLY A CA 1
ATOM 1105 C C . GLY A 1 138 ? 12.127 -9.722 2.899 1.00 96.00 138 GLY A C 1
ATOM 1106 O O . GLY A 1 138 ? 12.715 -8.738 2.451 1.00 96.00 138 GLY A O 1
ATOM 1107 N N . MET A 1 139 ? 11.737 -10.736 2.118 1.00 97.38 139 MET A N 1
ATOM 1108 C CA . MET A 1 139 ? 11.841 -10.704 0.658 1.00 97.38 139 MET A CA 1
ATOM 1109 C C . MET A 1 139 ? 10.729 -9.868 0.028 1.00 97.38 139 MET A C 1
ATOM 1111 O O . MET A 1 139 ? 10.964 -9.200 -0.971 1.00 97.38 139 MET A O 1
ATOM 1115 N N . ILE A 1 140 ? 9.533 -9.854 0.614 1.00 98.12 140 ILE A N 1
ATOM 1116 C CA . ILE A 1 140 ? 8.483 -8.898 0.249 1.00 98.12 140 ILE A CA 1
ATOM 1117 C C . ILE A 1 140 ? 8.507 -7.745 1.244 1.00 98.12 140 ILE A C 1
ATOM 1119 O O . ILE A 1 140 ? 8.411 -7.954 2.451 1.00 98.12 140 ILE A O 1
ATOM 1123 N N . THR A 1 141 ? 8.645 -6.522 0.737 1.00 97.44 141 THR A N 1
ATOM 1124 C CA . THR A 1 141 ? 8.810 -5.332 1.575 1.00 97.44 141 THR A CA 1
ATOM 1125 C C . THR A 1 141 ? 8.216 -4.086 0.926 1.00 97.44 141 THR A C 1
ATOM 1127 O O . THR A 1 141 ? 7.987 -4.020 -0.281 1.00 97.44 141 THR A O 1
ATOM 1130 N N . THR A 1 142 ? 7.969 -3.072 1.746 1.00 97.19 142 THR A N 1
ATOM 1131 C CA . THR A 1 142 ? 7.620 -1.709 1.323 1.00 97.19 142 THR A CA 1
ATOM 1132 C C . THR A 1 142 ? 8.771 -0.723 1.529 1.00 97.19 142 THR A C 1
ATOM 1134 O O . THR A 1 142 ? 8.728 0.396 1.020 1.00 97.19 142 THR A O 1
ATOM 1137 N N . VAL A 1 143 ? 9.810 -1.138 2.260 1.00 94.81 143 VAL A N 1
ATOM 1138 C CA . VAL A 1 143 ? 10.949 -0.302 2.641 1.00 94.81 143 VAL A CA 1
ATOM 1139 C C . VAL A 1 143 ? 12.173 -0.716 1.840 1.00 94.81 143 VAL A C 1
ATOM 1141 O O . VAL A 1 143 ? 12.561 -1.886 1.835 1.00 94.81 143 VAL A O 1
ATOM 1144 N N . VAL A 1 144 ? 12.804 0.273 1.214 1.00 95.75 144 VAL A N 1
ATOM 1145 C CA . VAL A 1 144 ? 14.079 0.126 0.513 1.00 95.75 144 VAL A CA 1
ATOM 1146 C C . VAL A 1 144 ? 15.148 0.904 1.288 1.00 95.75 144 VAL A C 1
ATOM 1148 O O . VAL A 1 144 ? 14.954 2.097 1.539 1.00 95.75 144 VAL A O 1
ATOM 1151 N N . PRO A 1 145 ? 16.262 0.269 1.695 1.00 95.38 145 PRO A N 1
ATOM 1152 C CA . PRO A 1 145 ? 17.345 0.950 2.395 1.00 95.38 145 PRO A CA 1
ATOM 1153 C C . PRO A 1 145 ? 17.986 2.068 1.567 1.00 95.38 145 PRO A C 1
ATOM 1155 O O . PRO A 1 145 ? 18.026 2.017 0.337 1.00 95.38 145 PRO A O 1
ATOM 1158 N N . LEU A 1 146 ? 18.568 3.055 2.252 1.00 95.94 146 LEU A N 1
ATOM 1159 C CA . LEU A 1 146 ? 19.376 4.079 1.591 1.00 95.94 146 LEU A CA 1
ATOM 1160 C C . LEU A 1 146 ? 20.564 3.433 0.873 1.00 95.94 146 LEU A C 1
ATOM 1162 O O . LEU A 1 146 ? 21.195 2.514 1.394 1.00 95.94 146 LEU A O 1
ATOM 1166 N N . ASN A 1 147 ? 20.894 3.956 -0.304 1.00 95.56 147 ASN A N 1
ATOM 1167 C CA . ASN A 1 147 ? 21.917 3.435 -1.210 1.00 95.56 147 ASN A CA 1
ATOM 1168 C C . ASN A 1 147 ? 21.627 2.038 -1.787 1.00 95.56 147 ASN A C 1
ATOM 1170 O O . ASN A 1 147 ? 22.483 1.491 -2.481 1.00 95.56 147 ASN A O 1
ATOM 1174 N N . ALA A 1 148 ? 20.444 1.463 -1.551 1.00 96.44 148 ALA A N 1
ATOM 1175 C CA . ALA A 1 148 ? 20.033 0.244 -2.235 1.00 96.44 148 ALA A CA 1
ATOM 1176 C C . ALA A 1 148 ? 19.531 0.552 -3.650 1.00 96.44 148 ALA A C 1
ATOM 1178 O O . ALA A 1 148 ? 19.002 1.635 -3.930 1.00 96.44 148 ALA A O 1
ATOM 1179 N N . ARG A 1 149 ? 19.693 -0.428 -4.543 1.00 97.00 149 ARG A N 1
ATOM 1180 C CA . ARG A 1 149 ? 19.303 -0.310 -5.946 1.00 97.00 149 ARG A CA 1
ATOM 1181 C C . ARG A 1 149 ? 17.896 -0.849 -6.164 1.00 97.00 149 ARG A C 1
ATOM 1183 O O . ARG A 1 149 ? 17.598 -1.989 -5.810 1.00 97.00 149 ARG A O 1
ATOM 1190 N N . VAL A 1 150 ? 17.059 -0.031 -6.792 1.00 97.38 150 VAL A N 1
ATOM 1191 C CA . VAL A 1 150 ? 15.708 -0.378 -7.226 1.00 97.38 150 VAL A CA 1
ATOM 1192 C C . VAL A 1 150 ? 15.706 -0.630 -8.726 1.00 97.38 150 VAL A C 1
ATOM 1194 O O . VAL A 1 150 ? 16.262 0.154 -9.497 1.00 97.38 150 VAL A O 1
ATOM 1197 N N . HIS A 1 151 ? 15.056 -1.709 -9.146 1.00 97.12 151 HIS A N 1
ATOM 1198 C CA . HIS A 1 151 ? 14.826 -2.044 -10.542 1.00 97.12 151 HIS A CA 1
ATOM 1199 C C . HIS A 1 151 ? 13.333 -1.968 -10.873 1.00 97.12 151 HIS A C 1
ATOM 1201 O O . HIS A 1 151 ? 12.499 -2.541 -10.175 1.00 97.12 151 HIS A O 1
ATOM 1207 N N . ILE A 1 152 ? 13.000 -1.275 -11.960 1.00 95.50 152 ILE A N 1
ATOM 1208 C CA . ILE A 1 152 ? 11.654 -1.208 -12.523 1.00 95.50 152 ILE A CA 1
ATOM 1209 C C . ILE A 1 152 ? 11.704 -1.892 -13.885 1.00 95.50 152 ILE A C 1
ATOM 1211 O O . ILE A 1 152 ? 12.268 -1.354 -14.845 1.00 95.50 152 ILE A O 1
ATOM 1215 N N . TYR A 1 153 ? 11.101 -3.077 -13.957 1.00 94.88 153 TYR A N 1
ATOM 1216 C CA . TYR A 1 153 ? 11.109 -3.885 -15.167 1.00 94.88 153 TYR A CA 1
ATOM 1217 C C . TYR A 1 153 ? 10.538 -3.117 -16.362 1.00 94.88 153 TYR A C 1
ATOM 1219 O O . TYR A 1 153 ? 9.483 -2.485 -16.271 1.00 94.88 153 TYR A O 1
ATOM 1227 N N . GLY A 1 154 ? 11.261 -3.162 -17.481 1.00 90.88 154 GLY A N 1
ATOM 1228 C CA . GLY A 1 154 ? 10.878 -2.468 -18.709 1.00 90.88 154 GLY A CA 1
ATOM 1229 C C . GLY A 1 154 ? 10.990 -0.941 -18.653 1.00 90.88 154 GLY A C 1
ATOM 1230 O O . GLY A 1 154 ? 10.508 -0.291 -19.572 1.00 90.88 154 GLY A O 1
ATOM 1231 N N . LEU A 1 155 ? 11.612 -0.352 -17.621 1.00 91.06 155 LEU A N 1
ATOM 1232 C CA . LEU A 1 155 ? 11.801 1.103 -17.525 1.00 91.06 155 LEU A CA 1
ATOM 1233 C C . LEU A 1 155 ? 13.245 1.502 -17.196 1.00 91.06 155 LEU A C 1
ATOM 1235 O O . LEU A 1 155 ? 13.821 2.354 -17.875 1.00 91.06 155 LEU A O 1
ATOM 1239 N N . GLY A 1 156 ? 13.839 0.908 -16.161 1.00 92.62 156 GLY A N 1
ATOM 1240 C CA . GLY A 1 156 ? 15.175 1.286 -15.709 1.00 92.62 156 GLY A CA 1
ATOM 1241 C C . GLY A 1 156 ? 15.457 0.921 -14.258 1.00 92.62 156 GLY A C 1
ATOM 1242 O O . GLY A 1 156 ? 14.796 0.079 -13.658 1.00 92.62 156 GLY A O 1
ATOM 1243 N N . SER A 1 157 ? 16.471 1.554 -13.684 1.00 95.19 157 SER A N 1
ATOM 1244 C CA . SER A 1 157 ? 16.875 1.359 -12.292 1.00 95.19 157 SER A CA 1
ATOM 1245 C C . SER A 1 157 ? 17.451 2.635 -11.698 1.00 95.19 157 SER A C 1
ATOM 1247 O O . SER A 1 157 ? 17.936 3.498 -12.426 1.00 95.19 157 SER A O 1
ATOM 1249 N N . PHE A 1 158 ? 17.430 2.743 -10.376 1.00 95.44 158 PHE A N 1
ATOM 1250 C CA . PHE A 1 158 ? 18.003 3.869 -9.645 1.00 95.44 158 PHE A CA 1
ATOM 1251 C C . PHE A 1 158 ? 18.466 3.430 -8.258 1.00 95.44 158 PHE A C 1
ATOM 1253 O O . PHE A 1 158 ? 18.090 2.363 -7.776 1.00 95.44 158 PHE A O 1
ATOM 1260 N N . THR A 1 159 ? 19.265 4.265 -7.608 1.00 96.31 159 THR A N 1
ATOM 1261 C CA . THR A 1 159 ? 19.688 4.092 -6.220 1.00 96.31 159 THR A CA 1
ATOM 1262 C C . THR A 1 159 ? 18.892 5.047 -5.327 1.00 96.31 159 THR A C 1
ATOM 1264 O O . THR A 1 159 ? 18.704 6.215 -5.676 1.00 96.31 159 THR A O 1
ATOM 1267 N N . VAL A 1 160 ? 18.415 4.575 -4.172 1.00 96.44 160 VAL A N 1
ATOM 1268 C CA . VAL A 1 160 ? 17.693 5.423 -3.206 1.00 96.44 160 VAL A CA 1
ATOM 1269 C C . VAL A 1 160 ? 18.669 6.368 -2.504 1.00 96.44 160 VAL A C 1
ATOM 1271 O O . VAL A 1 160 ? 19.659 5.922 -1.922 1.00 96.44 160 VAL A O 1
ATOM 1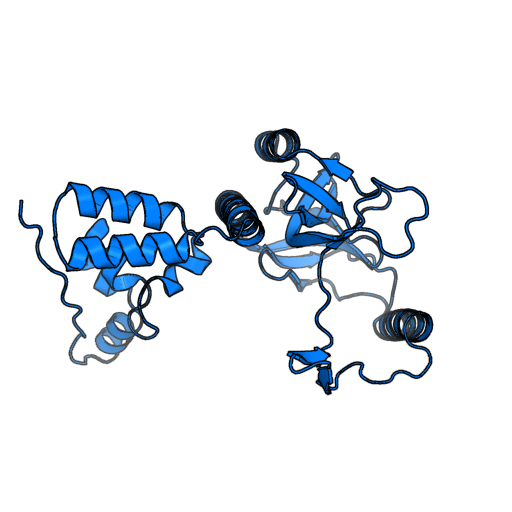274 N N . ASP A 1 161 ? 18.387 7.669 -2.536 1.00 96.56 161 ASP A N 1
ATOM 1275 C CA . ASP A 1 161 ? 19.161 8.694 -1.824 1.00 96.56 161 ASP A CA 1
ATOM 1276 C C . ASP A 1 161 ? 18.486 9.119 -0.514 1.00 96.56 161 ASP A C 1
ATOM 1278 O O . ASP A 1 161 ? 19.137 9.212 0.523 1.00 96.56 161 ASP A O 1
ATOM 1282 N N . GLU A 1 162 ? 17.167 9.311 -0.545 1.00 96.50 162 GLU A N 1
ATOM 1283 C CA . GLU A 1 162 ? 16.353 9.705 0.608 1.00 96.50 162 GLU A CA 1
ATOM 1284 C C . GLU A 1 162 ? 14.967 9.054 0.503 1.00 96.50 162 GLU A C 1
ATOM 1286 O O . GLU A 1 162 ? 14.446 8.874 -0.597 1.00 96.50 162 GLU A O 1
ATOM 1291 N N . CYS A 1 163 ? 14.354 8.714 1.636 1.00 96.12 163 CYS A N 1
ATOM 1292 C CA . CYS A 1 163 ? 12.976 8.227 1.703 1.00 96.12 163 CYS A CA 1
ATOM 1293 C C . CYS A 1 163 ? 12.108 9.301 2.363 1.00 96.12 163 CYS A C 1
ATOM 1295 O O . CYS A 1 163 ? 12.293 9.580 3.546 1.00 96.12 163 CYS A O 1
ATOM 1297 N N . PHE A 1 164 ? 11.155 9.877 1.626 1.00 95.38 164 PHE A N 1
ATOM 1298 C CA . PHE A 1 164 ? 10.233 10.877 2.175 1.00 95.38 164 PHE A CA 1
ATOM 1299 C C . PHE A 1 164 ? 9.145 10.219 3.018 1.00 95.38 164 PHE A C 1
ATOM 1301 O O . PHE A 1 164 ? 8.871 10.639 4.139 1.00 95.38 164 PHE A O 1
ATOM 1308 N N . TYR A 1 165 ? 8.540 9.159 2.484 1.00 93.88 165 TYR A N 1
ATOM 1309 C CA . TYR A 1 165 ? 7.617 8.302 3.213 1.00 93.88 165 TYR A CA 1
ATOM 1310 C C . TYR A 1 165 ? 7.540 6.928 2.548 1.00 93.88 165 TYR A C 1
ATOM 1312 O O . TYR A 1 165 ? 7.788 6.781 1.351 1.00 93.88 165 TYR A O 1
ATOM 1320 N N . SER A 1 166 ? 7.154 5.923 3.326 1.00 94.88 166 SER A N 1
ATOM 1321 C CA . SER A 1 166 ? 6.780 4.603 2.824 1.00 94.88 166 SER A CA 1
ATOM 1322 C C . SER A 1 166 ? 5.638 4.054 3.669 1.00 94.88 166 SER A C 1
ATOM 1324 O O . SER A 1 166 ? 5.555 4.327 4.868 1.00 94.88 166 SER A O 1
ATOM 1326 N N . ILE A 1 167 ? 4.727 3.318 3.037 1.00 94.25 167 ILE A N 1
ATOM 1327 C CA . ILE A 1 167 ? 3.652 2.628 3.752 1.00 94.25 167 ILE A CA 1
ATOM 1328 C C . ILE A 1 167 ? 4.255 1.453 4.523 1.00 94.25 167 ILE A C 1
ATOM 1330 O O . ILE A 1 167 ? 5.194 0.811 4.054 1.00 94.25 167 ILE A O 1
ATOM 1334 N N . SER A 1 168 ? 3.728 1.152 5.709 1.00 95.31 168 SER A N 1
ATOM 1335 C CA . SER A 1 168 ? 4.184 -0.011 6.466 1.00 95.31 168 SER A CA 1
ATOM 1336 C C . SER A 1 168 ? 3.831 -1.315 5.738 1.00 95.31 168 SER A C 1
ATOM 1338 O O . SER A 1 168 ? 2.768 -1.434 5.123 1.00 95.31 168 SER A O 1
ATOM 1340 N N . LEU A 1 169 ? 4.705 -2.322 5.824 1.00 96.00 169 LEU A N 1
ATOM 1341 C CA . LEU A 1 169 ? 4.399 -3.641 5.265 1.00 96.00 169 LEU A CA 1
ATOM 1342 C C . LEU A 1 169 ? 3.125 -4.215 5.901 1.00 96.00 169 LEU A C 1
ATOM 1344 O O . LEU A 1 169 ? 2.291 -4.766 5.193 1.00 96.00 169 LEU A O 1
ATOM 1348 N N . THR A 1 170 ? 2.927 -4.008 7.205 1.00 95.00 170 THR A N 1
ATOM 1349 C CA . THR A 1 170 ? 1.711 -4.416 7.919 1.00 95.00 170 THR A CA 1
ATOM 1350 C C . THR A 1 170 ? 0.447 -3.824 7.298 1.00 95.00 170 THR A C 1
ATOM 1352 O O . THR A 1 170 ? -0.479 -4.575 7.006 1.00 95.00 170 THR A O 1
ATOM 1355 N N . ASP A 1 171 ? 0.407 -2.515 7.024 1.00 94.38 171 ASP A N 1
ATOM 1356 C CA . ASP A 1 171 ? -0.751 -1.885 6.369 1.00 94.38 171 ASP A CA 1
ATOM 1357 C C . ASP A 1 171 ? -0.990 -2.450 4.972 1.00 94.38 171 ASP A C 1
ATOM 1359 O O . ASP A 1 171 ? -2.134 -2.647 4.565 1.00 94.38 171 ASP A O 1
ATOM 1363 N N . LYS A 1 172 ? 0.085 -2.738 4.234 1.00 94.81 172 LYS A N 1
ATOM 1364 C CA . LYS A 1 172 ? -0.021 -3.320 2.898 1.00 94.81 172 LYS A CA 1
ATOM 1365 C C . LYS A 1 172 ? -0.559 -4.753 2.949 1.00 94.81 172 LYS A C 1
ATOM 1367 O O . LYS A 1 172 ? -1.385 -5.115 2.119 1.00 94.81 172 LYS A O 1
ATOM 1372 N N . LEU A 1 173 ? -0.162 -5.546 3.945 1.00 95.50 173 LEU A N 1
ATOM 1373 C CA . LEU A 1 173 ? -0.721 -6.880 4.183 1.00 95.50 173 LEU A CA 1
ATOM 1374 C C . LEU A 1 173 ? -2.200 -6.818 4.594 1.00 95.50 173 LEU A C 1
ATOM 1376 O O . LEU A 1 173 ? -2.981 -7.652 4.143 1.00 95.50 173 LEU A O 1
ATOM 1380 N N . LEU A 1 174 ? -2.608 -5.828 5.397 1.00 95.31 174 LEU A N 1
ATOM 1381 C CA . LEU A 1 174 ? -4.026 -5.593 5.699 1.00 95.31 174 LEU A CA 1
ATOM 1382 C C . LEU A 1 174 ? -4.813 -5.227 4.433 1.00 95.31 174 LEU A C 1
ATOM 1384 O O . LEU A 1 174 ? -5.877 -5.792 4.208 1.00 95.31 174 LEU A O 1
ATOM 1388 N N . GLN A 1 175 ? -4.262 -4.370 3.566 1.00 94.69 175 GLN A N 1
ATOM 1389 C CA . GLN A 1 175 ? -4.882 -4.027 2.282 1.00 94.69 175 GLN A CA 1
ATOM 1390 C C . GLN A 1 175 ? -5.050 -5.264 1.385 1.00 94.69 175 GLN A C 1
ATOM 1392 O O . GLN A 1 175 ? -6.108 -5.454 0.802 1.00 94.69 175 GLN A O 1
ATOM 1397 N N . ILE A 1 176 ? -4.048 -6.147 1.311 1.00 95.25 176 ILE A N 1
ATOM 1398 C CA . ILE A 1 176 ? -4.141 -7.405 0.546 1.00 95.25 176 ILE A CA 1
ATOM 1399 C C . ILE A 1 176 ? -5.242 -8.317 1.102 1.00 95.25 176 ILE A C 1
ATOM 1401 O O . ILE A 1 176 ? -5.980 -8.935 0.336 1.00 95.25 176 ILE A O 1
ATOM 1405 N N . LYS A 1 177 ? -5.374 -8.401 2.432 1.00 94.00 177 LYS A N 1
ATOM 1406 C CA . LYS A 1 177 ? -6.463 -9.157 3.065 1.00 94.00 177 LYS A CA 1
ATOM 1407 C C . LYS A 1 177 ? -7.826 -8.572 2.713 1.00 94.00 177 LYS A C 1
ATOM 1409 O O . LYS A 1 177 ? -8.742 -9.340 2.445 1.00 94.00 177 LYS A O 1
ATOM 1414 N N . ASP A 1 178 ? -7.945 -7.250 2.680 1.00 94.44 178 ASP A N 1
ATOM 1415 C CA . ASP A 1 178 ? -9.175 -6.561 2.286 1.00 94.44 178 ASP A CA 1
ATOM 1416 C C . ASP A 1 178 ? -9.534 -6.839 0.820 1.00 94.44 178 ASP A C 1
ATOM 1418 O O . ASP A 1 178 ? -10.658 -7.238 0.532 1.00 94.44 178 ASP A O 1
ATOM 1422 N N . VAL A 1 179 ? -8.547 -6.793 -0.082 1.00 95.06 179 VAL A N 1
ATOM 1423 C CA . VAL A 1 179 ? -8.717 -7.173 -1.496 1.00 95.06 179 VAL A CA 1
ATOM 1424 C C . VAL A 1 179 ? -9.271 -8.596 -1.629 1.00 95.06 179 VAL A C 1
ATOM 1426 O O . VAL A 1 179 ? -10.193 -8.829 -2.405 1.00 95.06 179 VAL A O 1
ATOM 1429 N N . PHE A 1 180 ? -8.771 -9.566 -0.854 1.00 94.62 180 PHE A N 1
ATOM 1430 C CA . PHE A 1 180 ? -9.338 -10.921 -0.872 1.00 94.62 180 PHE A CA 1
ATOM 1431 C C . PHE A 1 180 ? -10.807 -10.970 -0.433 1.00 94.62 180 PHE A C 1
ATOM 1433 O O . PHE A 1 180 ? -11.564 -11.767 -0.986 1.00 94.62 180 PHE A O 1
ATOM 1440 N N . ARG A 1 181 ? -11.210 -10.154 0.549 1.00 93.81 181 ARG A N 1
ATOM 1441 C CA . ARG A 1 181 ? -12.604 -10.075 1.016 1.00 93.81 181 ARG A CA 1
ATOM 1442 C C . ARG A 1 181 ? -13.502 -9.517 -0.080 1.00 93.81 181 ARG A C 1
ATOM 1444 O O . ARG A 1 181 ? -14.501 -10.143 -0.425 1.00 93.81 181 ARG A O 1
ATOM 1451 N N . GLU A 1 182 ? -13.097 -8.403 -0.679 1.00 93.69 182 GLU A N 1
ATOM 1452 C CA . GLU A 1 182 ? -13.834 -7.755 -1.766 1.00 93.69 182 GLU A CA 1
ATOM 1453 C C . GLU A 1 182 ? -14.000 -8.688 -2.970 1.00 93.69 182 GLU A C 1
ATOM 1455 O O . GLU A 1 182 ? -15.110 -8.864 -3.474 1.00 93.69 182 GLU A O 1
ATOM 1460 N N . LEU A 1 183 ? -12.930 -9.384 -3.372 1.00 93.12 183 LEU A N 1
ATOM 1461 C CA . LEU A 1 183 ? -12.965 -10.369 -4.460 1.00 93.12 183 LEU A CA 1
ATOM 1462 C C . LEU A 1 183 ? -13.878 -11.573 -4.171 1.00 93.12 183 LEU A C 1
ATOM 1464 O O . LEU A 1 183 ? -14.310 -12.251 -5.103 1.00 93.12 183 LEU A O 1
ATOM 1468 N N . ARG A 1 184 ? -14.179 -11.852 -2.898 1.00 91.62 184 ARG A N 1
ATOM 1469 C CA . ARG A 1 184 ? -15.128 -12.893 -2.463 1.00 91.62 184 ARG A CA 1
ATOM 1470 C C . ARG A 1 184 ? -16.541 -12.356 -2.221 1.00 91.62 184 ARG A C 1
ATOM 1472 O O . ARG A 1 184 ? -17.426 -13.134 -1.872 1.00 91.62 184 ARG A O 1
ATOM 1479 N N . GLY A 1 185 ? -16.767 -11.055 -2.411 1.00 92.25 185 GLY A N 1
ATOM 1480 C CA . GLY A 1 185 ? -18.041 -10.398 -2.116 1.00 92.25 185 GLY A CA 1
ATOM 1481 C C . GLY A 1 185 ? -18.342 -10.290 -0.618 1.00 92.25 185 GLY A C 1
ATOM 1482 O O . GLY A 1 185 ? -19.503 -10.167 -0.231 1.00 92.25 185 GLY A O 1
ATOM 1483 N N . GLU A 1 186 ? -17.317 -10.376 0.229 1.00 94.62 186 GLU A N 1
ATOM 1484 C CA . GLU A 1 186 ? -17.426 -10.162 1.668 1.00 94.62 186 GLU A CA 1
ATOM 1485 C C . GLU A 1 186 ? -17.352 -8.660 1.990 1.00 94.62 186 GLU A C 1
ATOM 1487 O O . GLU A 1 186 ? -16.803 -7.872 1.221 1.00 94.62 186 GLU A O 1
ATOM 1492 N N . LEU A 1 187 ? -17.873 -8.257 3.155 1.00 93.88 187 LEU A N 1
ATOM 1493 C CA . LEU A 1 187 ? -17.719 -6.882 3.640 1.00 93.88 187 LEU A CA 1
ATOM 1494 C C . LEU A 1 187 ? -16.238 -6.523 3.789 1.00 93.88 187 LEU A C 1
ATOM 1496 O O . LEU A 1 187 ? -15.455 -7.339 4.292 1.00 93.88 187 LEU A O 1
ATOM 1500 N N . SER A 1 188 ? -15.880 -5.294 3.413 1.00 94.50 188 SER A N 1
ATOM 1501 C CA . SER A 1 188 ? -14.549 -4.748 3.675 1.00 94.50 188 SER A CA 1
ATOM 1502 C C . SER A 1 188 ? -14.326 -4.575 5.181 1.00 94.50 188 SER A C 1
ATOM 1504 O O . SER A 1 188 ? -15.262 -4.446 5.976 1.00 94.50 188 SER A O 1
ATOM 1506 N N . THR A 1 189 ? -13.067 -4.537 5.601 1.00 95.44 189 THR A N 1
ATOM 1507 C CA . THR A 1 189 ? -12.685 -4.196 6.979 1.00 95.44 189 THR A CA 1
ATOM 1508 C C . THR A 1 189 ? -13.198 -2.817 7.384 1.00 95.44 189 THR A C 1
ATOM 1510 O O . THR A 1 189 ? -13.564 -2.618 8.544 1.00 95.44 189 THR A O 1
ATOM 1513 N N . LEU A 1 190 ? -13.283 -1.881 6.433 1.00 94.38 190 LEU A N 1
ATOM 1514 C CA . LEU A 1 190 ? -13.849 -0.556 6.650 1.00 94.38 190 LEU A CA 1
ATOM 1515 C C . LEU A 1 190 ? -15.344 -0.627 6.988 1.00 94.38 190 LEU A C 1
ATOM 1517 O O . LEU A 1 190 ? -15.780 0.018 7.941 1.00 94.38 190 LEU A O 1
ATOM 1521 N N . ASP A 1 191 ? -16.113 -1.426 6.249 1.00 94.81 191 ASP A N 1
ATOM 1522 C CA . ASP A 1 191 ? -17.552 -1.589 6.480 1.00 94.81 191 ASP A CA 1
ATOM 1523 C C . ASP A 1 191 ? -17.828 -2.300 7.805 1.00 94.81 191 ASP A C 1
ATOM 1525 O O . ASP A 1 191 ? -18.660 -1.848 8.586 1.00 94.81 191 ASP A O 1
ATOM 1529 N N . ILE A 1 192 ? -17.041 -3.324 8.136 1.00 96.31 192 ILE A N 1
ATOM 1530 C CA . ILE A 1 192 ? -17.126 -4.011 9.435 1.00 96.31 192 ILE A CA 1
ATOM 1531 C C . ILE A 1 192 ? -16.818 -3.052 10.583 1.00 96.31 192 ILE A C 1
ATOM 1533 O O . ILE A 1 192 ? -17.474 -3.084 11.621 1.00 96.31 192 ILE A O 1
ATOM 1537 N N . CYS A 1 193 ? -15.824 -2.177 10.413 1.00 96.94 193 CYS A N 1
ATOM 1538 C CA . CYS A 1 193 ? -15.509 -1.176 11.422 1.00 96.94 193 CYS A CA 1
ATOM 1539 C C . CYS A 1 193 ? -16.621 -0.130 11.568 1.00 96.94 193 CYS A C 1
ATOM 1541 O O . CYS A 1 193 ? -16.855 0.346 12.678 1.00 96.94 193 CYS A O 1
ATOM 1543 N N . ARG A 1 194 ? -17.313 0.227 10.480 1.00 95.31 194 ARG A N 1
ATOM 1544 C CA . ARG A 1 194 ? -18.485 1.115 10.523 1.00 95.31 194 ARG A CA 1
ATOM 1545 C C . ARG A 1 194 ? -19.655 0.469 11.255 1.00 95.31 194 ARG A C 1
ATOM 1547 O O . ARG A 1 194 ? -20.262 1.129 12.091 1.00 95.31 194 ARG A O 1
ATOM 1554 N N . GLU A 1 195 ? -19.928 -0.806 10.993 1.00 96.19 195 GLU A N 1
ATOM 1555 C CA . GLU A 1 195 ? -20.949 -1.573 11.717 1.00 96.19 195 GLU A CA 1
ATOM 1556 C C . GLU A 1 195 ? -20.619 -1.653 13.212 1.00 96.19 195 GLU A C 1
ATOM 1558 O O . GLU A 1 195 ? -21.441 -1.277 14.041 1.00 96.19 195 GLU A O 1
ATOM 1563 N N . ALA A 1 196 ? -19.382 -2.014 13.570 1.00 96.62 196 ALA A N 1
ATOM 1564 C CA . ALA A 1 196 ? -18.949 -2.065 14.968 1.00 96.62 196 ALA A CA 1
ATOM 1565 C C . ALA A 1 196 ? -18.987 -0.689 15.658 1.00 96.62 196 ALA A C 1
ATOM 1567 O O . ALA A 1 196 ? -19.247 -0.594 16.859 1.00 96.62 196 ALA A O 1
ATOM 1568 N N . HIS A 1 197 ? -18.728 0.388 14.910 1.00 95.75 197 HIS A N 1
ATOM 1569 C CA . HIS A 1 197 ? -18.857 1.747 15.421 1.00 95.75 197 HIS A CA 1
ATOM 1570 C C . HIS A 1 197 ? -20.321 2.075 15.720 1.00 95.75 197 HIS A C 1
ATOM 1572 O O . HIS A 1 197 ? -20.614 2.561 16.810 1.00 95.75 197 HIS A O 1
ATOM 1578 N N . GLN A 1 198 ? -21.236 1.749 14.804 1.00 94.94 198 GLN A N 1
ATOM 1579 C CA . GLN A 1 198 ? -22.670 1.944 15.009 1.00 94.94 198 GLN A CA 1
ATOM 1580 C C . GLN A 1 198 ? -23.195 1.115 16.191 1.00 94.94 198 GLN A C 1
ATOM 1582 O O . GLN A 1 198 ? -23.890 1.658 17.045 1.00 94.94 198 GLN A O 1
ATOM 1587 N N . ASP A 1 199 ? -22.784 -0.150 16.312 1.00 95.62 199 ASP A N 1
ATOM 1588 C CA . ASP A 1 199 ? -23.146 -1.021 17.437 1.00 95.62 199 ASP A CA 1
ATOM 1589 C C . ASP A 1 199 ? -22.725 -0.430 18.791 1.00 95.62 199 ASP A C 1
ATOM 1591 O O . ASP A 1 199 ? -23.451 -0.542 19.784 1.00 95.62 199 ASP A O 1
ATOM 1595 N N . TYR A 1 200 ? -21.548 0.205 18.851 1.00 95.44 200 TYR A N 1
ATOM 1596 C CA . TYR A 1 200 ? -21.102 0.901 20.055 1.00 95.44 200 TYR A CA 1
ATOM 1597 C C . TYR A 1 200 ? -21.931 2.158 20.336 1.00 95.44 200 TYR A C 1
ATOM 1599 O O . TYR A 1 200 ? -22.263 2.410 21.491 1.00 95.44 200 TYR A O 1
ATOM 1607 N N . LEU A 1 201 ? -22.277 2.941 19.309 1.00 93.44 201 LEU A N 1
ATOM 1608 C CA . LEU A 1 201 ? -23.121 4.129 19.474 1.00 93.44 201 LEU A CA 1
ATOM 1609 C C . LEU A 1 201 ? -24.526 3.768 19.976 1.00 93.44 201 LEU A C 1
ATOM 1611 O O . LEU A 1 201 ? -25.066 4.478 20.825 1.00 93.44 201 LEU A O 1
ATOM 1615 N N . ASP A 1 202 ? -25.086 2.659 19.493 1.00 95.12 202 ASP A N 1
ATOM 1616 C CA . ASP A 1 202 ? -26.412 2.177 19.882 1.00 95.12 202 ASP A CA 1
ATOM 1617 C C . ASP A 1 202 ? -26.403 1.512 21.268 1.00 95.12 202 ASP A C 1
ATOM 1619 O O . ASP A 1 202 ? -27.361 1.649 22.035 1.00 95.12 202 ASP A O 1
ATOM 1623 N N . ASN A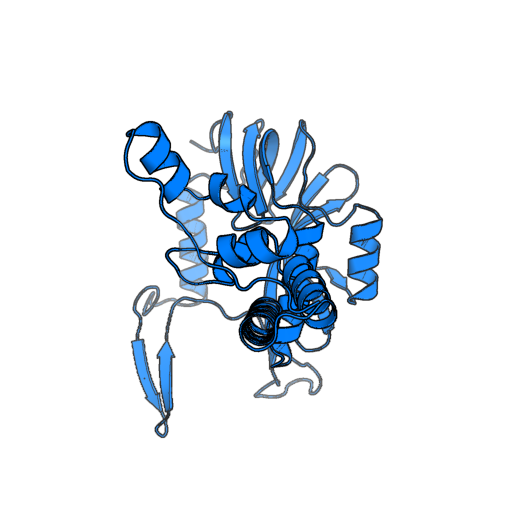 1 203 ? -25.323 0.799 21.613 1.00 95.31 203 ASN A N 1
ATOM 1624 C CA . ASN A 1 203 ? -25.150 0.146 22.910 1.00 95.31 203 ASN A CA 1
ATOM 1625 C C . ASN A 1 203 ? -23.687 0.220 23.416 1.00 95.31 203 ASN A C 1
ATOM 1627 O O . ASN A 1 203 ? -22.898 -0.699 23.159 1.00 95.31 203 ASN A O 1
ATOM 1631 N N . PRO A 1 204 ? -23.326 1.281 24.165 1.00 94.88 204 PRO A N 1
ATOM 1632 C CA . PRO A 1 204 ? -21.966 1.529 24.664 1.00 94.88 204 PRO A CA 1
ATOM 1633 C C . PRO A 1 204 ? -21.492 0.562 25.768 1.00 94.88 204 PRO A C 1
ATOM 1635 O O . PRO A 1 204 ? -21.381 0.939 26.931 1.00 94.88 204 PRO A O 1
ATOM 1638 N N . THR A 1 205 ? -21.186 -0.691 25.435 1.00 95.12 205 THR A N 1
ATOM 1639 C CA . THR A 1 205 ? -20.631 -1.684 26.381 1.00 95.12 205 THR A CA 1
ATOM 1640 C C . THR A 1 205 ? -19.136 -1.914 26.164 1.00 95.12 205 THR A C 1
ATOM 1642 O O . THR A 1 205 ? -18.607 -1.662 25.077 1.00 95.12 205 THR A O 1
ATOM 1645 N N . ALA A 1 206 ? -18.442 -2.451 27.170 1.00 94.50 206 ALA A N 1
ATOM 1646 C CA . ALA A 1 206 ? -17.047 -2.874 27.068 1.00 94.50 206 ALA A CA 1
ATOM 1647 C C . ALA A 1 206 ? -16.831 -3.892 25.935 1.00 94.50 206 ALA A C 1
ATOM 1649 O O . ALA A 1 206 ? -15.850 -3.794 25.198 1.00 94.50 206 ALA A O 1
ATOM 1650 N N . ASP A 1 207 ? -17.781 -4.809 25.734 1.00 95.50 207 ASP A N 1
ATOM 1651 C CA . ASP A 1 207 ? -17.736 -5.789 24.645 1.00 95.50 207 ASP A CA 1
ATOM 1652 C C . ASP A 1 207 ? -17.819 -5.118 23.268 1.00 95.50 207 ASP A C 1
ATOM 1654 O O . ASP A 1 207 ? -17.046 -5.445 22.366 1.00 95.50 207 ASP A O 1
ATOM 1658 N N . ASN A 1 208 ? -18.730 -4.156 23.090 1.00 96.12 208 ASN A N 1
ATOM 1659 C CA . ASN A 1 208 ? -18.848 -3.425 21.828 1.00 96.12 208 ASN A CA 1
ATOM 1660 C C . ASN A 1 208 ? -17.642 -2.507 21.594 1.00 96.12 208 ASN A C 1
ATOM 1662 O O . ASN A 1 208 ? -17.186 -2.374 20.459 1.00 96.12 208 ASN A O 1
ATOM 1666 N N . LYS A 1 209 ? -17.060 -1.947 22.660 1.00 96.00 209 LYS A N 1
ATOM 1667 C CA . LYS A 1 209 ? -15.806 -1.192 22.578 1.00 96.00 209 LYS A CA 1
ATOM 1668 C C . LYS A 1 209 ? -14.653 -2.070 22.097 1.00 96.00 209 LYS A C 1
ATOM 1670 O O . LYS A 1 209 ? -13.878 -1.642 21.245 1.00 96.00 209 LYS A O 1
ATOM 1675 N N . GLU A 1 210 ? -14.541 -3.292 22.613 1.00 96.81 210 GLU A N 1
ATOM 1676 C CA . GLU A 1 210 ? -13.488 -4.222 22.203 1.00 96.81 210 GLU A CA 1
ATOM 1677 C C . GLU A 1 210 ? -13.682 -4.710 20.761 1.00 96.81 210 GLU A C 1
ATOM 1679 O O . GLU A 1 210 ? -12.717 -4.750 19.997 1.00 96.81 210 GLU A O 1
ATOM 1684 N N . LYS A 1 211 ? -14.923 -4.991 20.339 1.00 97.00 211 LYS A N 1
ATOM 1685 C CA . LYS A 1 211 ? -15.229 -5.285 18.927 1.00 97.00 211 LYS A CA 1
ATOM 1686 C C . LYS A 1 211 ? -14.804 -4.142 18.010 1.00 97.00 211 LYS A C 1
ATOM 1688 O O . LYS A 1 211 ? -14.116 -4.397 17.024 1.00 97.00 211 LYS A O 1
ATOM 1693 N N . LEU A 1 212 ? -15.156 -2.903 18.368 1.00 97.19 212 LEU A N 1
ATOM 1694 C CA . LEU A 1 212 ? -14.752 -1.709 17.628 1.00 97.19 212 LEU A CA 1
ATOM 1695 C C . LEU A 1 212 ? -13.226 -1.577 17.570 1.00 97.19 212 LEU A C 1
ATOM 1697 O O . LEU A 1 212 ? -12.680 -1.267 16.515 1.00 97.19 212 LEU A O 1
ATOM 1701 N N . ARG A 1 213 ? -12.519 -1.853 18.673 1.00 97.31 213 ARG A N 1
ATOM 1702 C CA . ARG A 1 213 ? -11.051 -1.818 18.711 1.00 97.31 213 ARG A CA 1
ATOM 1703 C C . ARG A 1 213 ? -10.443 -2.812 17.724 1.00 97.31 213 ARG A C 1
ATOM 1705 O O . ARG A 1 213 ? -9.595 -2.434 16.919 1.00 97.31 213 ARG A O 1
ATOM 1712 N N . ILE A 1 214 ? -10.905 -4.063 17.763 1.00 97.06 214 ILE A N 1
ATOM 1713 C CA . ILE A 1 214 ? -10.427 -5.138 16.885 1.00 97.06 214 ILE A CA 1
ATOM 1714 C C . ILE A 1 214 ? -10.703 -4.800 15.416 1.00 97.06 214 ILE A C 1
ATOM 1716 O O . ILE A 1 214 ? -9.801 -4.916 14.585 1.00 97.06 214 ILE A O 1
ATOM 1720 N N . SER A 1 215 ? -11.920 -4.355 15.082 1.00 96.75 215 SER A N 1
ATOM 1721 C CA . SER A 1 215 ? -12.266 -3.996 13.703 1.00 96.75 215 SER A CA 1
ATOM 1722 C C . SER A 1 215 ? -11.484 -2.778 13.216 1.00 96.75 215 SER A C 1
ATOM 1724 O O . SER A 1 215 ? -11.008 -2.776 12.086 1.00 96.75 215 SER A O 1
ATOM 1726 N N . TYR A 1 216 ? -11.295 -1.767 14.067 1.00 96.69 216 TYR A N 1
ATOM 1727 C CA . TYR A 1 216 ? -10.568 -0.544 13.726 1.00 96.69 216 TYR A CA 1
ATOM 1728 C C . TYR A 1 216 ? -9.083 -0.802 13.457 1.00 96.69 216 TYR A C 1
ATOM 1730 O O . TYR A 1 216 ? -8.511 -0.274 12.502 1.00 96.69 216 TYR A O 1
ATOM 1738 N N . GLU A 1 217 ? -8.448 -1.650 14.266 1.00 95.38 217 GLU A N 1
ATOM 1739 C CA . GLU A 1 217 ? -7.045 -2.019 14.076 1.00 95.38 217 GLU A CA 1
ATOM 1740 C C . GLU A 1 217 ? -6.823 -2.898 12.836 1.00 95.38 217 GLU A C 1
ATOM 1742 O O . GLU A 1 217 ? -5.741 -2.839 12.248 1.00 95.38 217 GLU A O 1
ATOM 1747 N N . ALA A 1 218 ? -7.845 -3.644 12.399 1.00 94.94 218 ALA A N 1
ATOM 1748 C CA . ALA A 1 218 ? -7.818 -4.422 11.160 1.00 94.94 218 ALA A CA 1
ATOM 1749 C C . ALA A 1 218 ? -7.910 -3.561 9.885 1.00 94.94 218 ALA A C 1
ATOM 1751 O O . ALA A 1 218 ? -7.493 -4.021 8.822 1.00 94.94 218 ALA A O 1
ATOM 1752 N N . VAL A 1 219 ? -8.409 -2.321 9.974 1.00 94.88 219 VAL A N 1
ATOM 1753 C CA . VAL A 1 219 ? -8.424 -1.378 8.844 1.00 94.88 219 VAL A CA 1
ATOM 1754 C C . VAL A 1 219 ? -7.003 -0.839 8.608 1.00 94.88 219 VAL A C 1
ATOM 1756 O O . VAL A 1 219 ? -6.376 -0.358 9.566 1.00 94.88 219 VAL A O 1
ATOM 1759 N N . PRO A 1 220 ? -6.489 -0.838 7.358 1.00 92.81 220 PRO A N 1
ATOM 1760 C CA . PRO A 1 220 ? -5.216 -0.199 7.026 1.00 92.81 220 PRO A CA 1
ATOM 1761 C C . PRO A 1 220 ? -5.171 1.257 7.501 1.00 92.81 220 PRO A C 1
ATOM 1763 O O . PRO A 1 220 ? -6.130 2.008 7.315 1.00 92.81 220 PRO A O 1
ATOM 1766 N N . SER A 1 221 ? -4.056 1.689 8.091 1.00 91.75 221 SER A N 1
ATOM 1767 C CA . SER A 1 221 ? -3.947 2.990 8.774 1.00 91.75 221 SER A CA 1
ATOM 1768 C C . SER A 1 221 ? -4.425 4.185 7.933 1.00 91.75 221 SER A C 1
ATOM 1770 O O . SER A 1 221 ? -5.167 5.039 8.418 1.00 91.75 221 SER A O 1
ATOM 1772 N N . HIS A 1 222 ? -4.072 4.213 6.648 1.00 86.38 222 HIS A N 1
ATOM 1773 C CA . HIS A 1 222 ? -4.432 5.263 5.693 1.00 86.38 222 HIS A CA 1
ATOM 1774 C C . HIS A 1 222 ? -5.908 5.230 5.253 1.00 86.38 222 HIS A C 1
ATOM 1776 O O . HIS A 1 222 ? -6.408 6.227 4.729 1.00 86.38 222 HIS A O 1
ATOM 1782 N N . HIS A 1 223 ? -6.618 4.126 5.499 1.00 90.69 223 HIS A N 1
ATOM 1783 C CA . HIS A 1 223 ? -8.054 3.980 5.248 1.00 90.69 223 HIS A CA 1
ATOM 1784 C C . HIS A 1 223 ? -8.915 4.303 6.472 1.00 90.69 223 HIS A C 1
ATOM 1786 O O . HIS A 1 223 ? -10.085 4.646 6.312 1.00 90.69 223 HIS A O 1
ATOM 1792 N N . ARG A 1 224 ? -8.350 4.280 7.688 1.00 93.00 224 ARG A N 1
ATOM 1793 C CA . ARG A 1 224 ? -9.094 4.536 8.937 1.00 93.00 224 ARG A CA 1
ATOM 1794 C C . ARG A 1 224 ? -9.848 5.856 8.921 1.00 93.00 224 ARG A C 1
ATOM 1796 O O . ARG A 1 224 ? -10.985 5.903 9.370 1.00 93.00 224 ARG A O 1
ATOM 1803 N N . ARG A 1 225 ? -9.284 6.894 8.293 1.00 89.81 225 ARG A N 1
ATOM 1804 C CA . ARG A 1 225 ? -9.927 8.211 8.138 1.00 89.81 225 ARG A CA 1
ATOM 1805 C C . ARG A 1 225 ? -11.321 8.169 7.495 1.00 89.81 225 ARG A C 1
ATOM 1807 O O . ARG A 1 225 ? -12.048 9.146 7.596 1.00 89.81 225 ARG A O 1
ATOM 1814 N N . TYR A 1 226 ? -11.662 7.088 6.794 1.00 89.62 226 TYR A N 1
ATOM 1815 C CA . TYR A 1 226 ? -12.957 6.901 6.143 1.00 89.62 226 TYR A CA 1
ATOM 1816 C C . TYR A 1 226 ? -13.977 6.157 7.017 1.00 89.62 226 TYR A C 1
ATOM 1818 O O . TYR A 1 226 ? -15.084 5.898 6.548 1.00 89.62 226 TYR A O 1
ATOM 1826 N N . VAL A 1 227 ? -13.625 5.764 8.248 1.00 90.88 227 VAL A N 1
ATOM 1827 C CA . VAL A 1 227 ? -14.535 5.034 9.145 1.00 90.88 227 VAL A CA 1
ATOM 1828 C C . VAL A 1 227 ? -15.710 5.920 9.566 1.00 90.88 227 VAL A C 1
ATOM 1830 O O . VAL A 1 227 ? -16.842 5.451 9.546 1.00 90.88 227 VAL A O 1
ATOM 1833 N N . GLY A 1 228 ? -15.474 7.186 9.914 1.00 83.62 228 GLY A N 1
ATOM 1834 C CA . GLY A 1 228 ? -16.554 8.143 10.174 1.00 83.62 228 GLY A CA 1
ATOM 1835 C C . GLY A 1 228 ? -16.928 8.979 8.951 1.00 83.62 228 GLY A C 1
ATOM 1836 O O . GLY A 1 228 ? -16.630 8.621 7.809 1.00 83.62 228 GLY A O 1
ATOM 1837 N N . ASP A 1 229 ? -17.608 10.097 9.197 1.00 82.69 229 ASP A N 1
ATOM 1838 C CA . ASP A 1 229 ? -18.017 11.025 8.143 1.00 82.69 229 ASP A CA 1
ATOM 1839 C C . ASP A 1 229 ? -16.842 11.864 7.598 1.00 82.69 229 ASP A C 1
ATOM 1841 O O . ASP A 1 229 ? -15.709 11.802 8.083 1.00 82.69 229 ASP A O 1
ATOM 1845 N N . MET A 1 230 ? -17.097 12.647 6.545 1.00 80.75 230 MET A N 1
ATOM 1846 C CA . MET A 1 230 ? -16.050 13.446 5.896 1.00 80.75 230 MET A CA 1
ATOM 1847 C C . MET A 1 230 ? -15.486 14.573 6.780 1.00 80.75 230 MET A C 1
ATOM 1849 O O . MET A 1 230 ? -14.361 15.016 6.529 1.00 80.75 230 MET A O 1
ATOM 1853 N N . ASP A 1 231 ? -16.222 15.015 7.801 1.00 83.38 231 ASP A N 1
ATOM 1854 C CA . ASP A 1 231 ? -15.862 16.164 8.637 1.00 83.38 231 ASP A CA 1
ATOM 1855 C C . ASP A 1 231 ? -15.027 15.727 9.852 1.00 83.38 231 ASP A C 1
ATOM 1857 O O . ASP A 1 231 ? -13.980 16.312 10.171 1.00 83.38 231 ASP A O 1
ATOM 1861 N N . VAL A 1 232 ? -15.469 14.654 10.503 1.00 82.75 232 VAL A N 1
ATOM 1862 C CA . VAL A 1 232 ? -14.921 14.109 11.747 1.00 82.75 232 VAL A CA 1
ATOM 1863 C C . VAL A 1 232 ? -13.936 12.967 11.489 1.00 82.75 232 VAL A C 1
ATOM 1865 O O . VAL A 1 232 ? -13.068 12.712 12.326 1.00 82.75 232 VAL A O 1
ATOM 1868 N N . LYS A 1 233 ? -13.991 12.316 10.319 1.00 89.06 233 LYS A N 1
ATOM 1869 C CA . LYS A 1 233 ? -13.115 11.189 9.954 1.00 89.06 233 LYS A CA 1
ATOM 1870 C C . LYS A 1 233 ? -13.166 10.094 11.029 1.00 89.06 233 LYS A C 1
ATOM 1872 O O . LYS A 1 233 ? -14.233 9.731 11.505 1.00 89.06 233 LYS A O 1
ATOM 1877 N N . ASP A 1 234 ? -12.025 9.562 11.447 1.00 93.31 234 ASP A N 1
ATOM 1878 C CA . ASP A 1 234 ? -11.893 8.571 12.516 1.00 93.31 234 ASP A CA 1
ATOM 1879 C C . ASP A 1 234 ? -11.800 9.170 13.924 1.00 93.31 234 ASP A C 1
ATOM 1881 O O . ASP A 1 234 ? -11.661 8.417 14.889 1.00 93.31 234 ASP A O 1
ATOM 1885 N N . THR A 1 235 ? -11.870 10.497 14.086 1.00 92.31 235 THR A N 1
ATOM 1886 C CA . THR A 1 235 ? -11.657 11.136 15.394 1.00 92.31 235 THR A CA 1
ATOM 1887 C C . THR A 1 235 ? -12.634 10.610 16.444 1.00 92.31 235 THR A C 1
ATOM 1889 O O . THR A 1 235 ? -12.209 10.303 17.554 1.00 92.31 235 THR A O 1
ATOM 1892 N N . GLN A 1 236 ? -13.911 10.418 16.097 1.00 93.12 236 GLN A N 1
ATOM 1893 C CA . GLN A 1 236 ? -14.905 9.878 17.031 1.00 93.12 236 GLN A CA 1
ATOM 1894 C C . GLN A 1 236 ? -14.532 8.469 17.525 1.00 93.12 236 GLN A C 1
ATOM 1896 O O . GLN A 1 236 ? -14.544 8.211 18.729 1.00 93.12 236 GLN A O 1
ATOM 1901 N N . VAL A 1 237 ? -14.116 7.586 16.612 1.00 94.31 237 VAL A N 1
ATOM 1902 C CA . VAL A 1 237 ? -13.676 6.219 16.935 1.00 94.31 237 VAL A CA 1
ATOM 1903 C C . VAL A 1 237 ? -12.430 6.246 17.814 1.00 94.31 237 VAL A C 1
ATOM 1905 O O . VAL A 1 237 ? -12.370 5.557 18.832 1.00 94.31 237 VAL A O 1
ATOM 1908 N N . ARG A 1 238 ? -11.451 7.097 17.490 1.00 94.69 238 ARG A N 1
ATOM 1909 C CA . ARG A 1 238 ? -10.251 7.271 18.318 1.00 94.69 238 ARG A CA 1
ATOM 1910 C C . ARG A 1 238 ? -10.596 7.761 19.718 1.00 94.69 238 ARG A C 1
ATOM 1912 O O . ARG A 1 238 ? -10.062 7.222 20.682 1.00 94.69 238 ARG A O 1
ATOM 1919 N N . MET A 1 239 ? -11.522 8.710 19.851 1.00 94.19 239 MET A N 1
ATOM 1920 C CA . MET A 1 239 ? -11.960 9.198 21.160 1.00 94.19 239 MET A CA 1
ATOM 1921 C C . MET A 1 239 ? -12.624 8.101 22.003 1.00 94.19 239 MET A C 1
ATOM 1923 O O . MET A 1 239 ? -12.374 8.029 23.207 1.00 94.19 239 MET A O 1
ATOM 1927 N N . ILE A 1 240 ? -13.426 7.230 21.381 1.00 93.81 240 ILE A N 1
ATOM 1928 C CA . ILE A 1 240 ? -14.040 6.067 22.042 1.00 93.81 240 ILE A CA 1
ATOM 1929 C C . ILE A 1 240 ? -12.964 5.089 22.540 1.00 93.81 240 ILE A C 1
ATOM 1931 O O . ILE A 1 240 ? -13.017 4.630 23.686 1.00 93.81 240 ILE A O 1
ATOM 1935 N N . LEU A 1 241 ? -11.979 4.773 21.695 1.00 94.44 241 LEU A N 1
ATOM 1936 C CA . LEU A 1 241 ? -10.979 3.737 21.964 1.00 94.44 241 LEU A CA 1
ATOM 1937 C C . LEU A 1 241 ? -9.853 4.206 22.892 1.00 94.44 241 LEU A C 1
ATOM 1939 O O . LEU A 1 241 ? -9.542 3.521 23.868 1.00 94.44 241 LEU A O 1
ATOM 1943 N N . TYR A 1 242 ? -9.276 5.373 22.614 1.00 93.62 242 TYR A N 1
ATOM 1944 C CA . TYR A 1 242 ? -8.037 5.861 23.228 1.00 93.62 242 TYR A CA 1
ATOM 1945 C C . TYR A 1 242 ? -8.248 7.061 24.165 1.00 93.62 242 TYR A C 1
ATOM 1947 O O . TYR A 1 242 ? -7.356 7.399 24.941 1.00 93.62 242 TYR A O 1
ATOM 1955 N N . GLY A 1 243 ? -9.449 7.650 24.170 1.00 91.56 243 GLY A N 1
ATOM 1956 C CA . GLY A 1 243 ? -9.877 8.660 25.139 1.00 91.56 243 GLY A CA 1
ATOM 1957 C C . GLY A 1 243 ? -10.215 10.020 24.526 1.00 91.56 243 GLY A C 1
ATOM 1958 O O . GLY A 1 243 ? -9.779 10.374 23.437 1.00 91.56 243 GLY A O 1
ATOM 1959 N N . LYS A 1 244 ? -10.983 10.831 25.267 1.00 91.00 244 LYS A N 1
ATOM 1960 C CA . LYS A 1 244 ? -11.543 12.115 24.788 1.00 91.00 244 LYS A CA 1
ATOM 1961 C C . LYS A 1 244 ? -10.486 13.129 24.310 1.00 91.00 244 LYS A C 1
ATOM 1963 O O . LYS A 1 244 ? -10.812 13.973 23.485 1.00 91.00 244 LYS A O 1
ATOM 1968 N N . GLN A 1 245 ? -9.238 13.010 24.773 1.00 90.56 245 GLN A N 1
ATOM 1969 C CA . GLN A 1 245 ? -8.106 13.860 24.373 1.00 90.56 245 GLN A CA 1
ATOM 1970 C C . GLN A 1 245 ? -7.764 13.737 22.876 1.00 90.56 245 GLN A C 1
ATOM 1972 O O . GLN A 1 245 ? -7.170 14.641 22.301 1.00 90.56 245 GLN A O 1
ATOM 1977 N N . GLU A 1 246 ? -8.168 12.649 22.212 1.00 92.50 246 GLU A N 1
ATOM 1978 C CA . GLU A 1 246 ? -7.908 12.431 20.781 1.00 92.50 246 GLU A CA 1
ATOM 1979 C C . GLU A 1 246 ? -8.517 13.520 19.877 1.00 92.50 246 GLU A C 1
ATOM 1981 O O . GLU A 1 246 ? -8.057 13.710 18.750 1.00 92.50 246 GLU A O 1
ATOM 1986 N N . VAL A 1 247 ? -9.500 14.283 20.378 1.00 90.81 247 VAL A N 1
ATOM 1987 C CA . VAL A 1 247 ? -10.047 15.465 19.691 1.00 90.81 247 VAL A CA 1
ATOM 1988 C C . VAL A 1 247 ? -8.978 16.526 19.405 1.00 90.81 247 VAL A C 1
ATOM 1990 O O . VAL A 1 247 ? -9.071 17.230 18.404 1.00 90.81 247 VAL A O 1
ATOM 1993 N N . GLU A 1 248 ? -7.922 16.607 20.220 1.00 89.38 248 GLU A N 1
ATOM 1994 C CA . GLU A 1 248 ? -6.831 17.575 20.050 1.00 89.38 248 GLU A CA 1
ATOM 1995 C C . GLU A 1 248 ? -6.000 17.319 18.780 1.00 89.38 248 GLU A C 1
ATOM 1997 O O . GLU A 1 248 ? -5.365 18.227 18.239 1.00 89.38 248 GLU A O 1
ATOM 2002 N N . GLY A 1 249 ? -6.023 16.082 18.272 1.00 86.75 249 GLY A N 1
ATOM 2003 C CA . GLY A 1 249 ? -5.381 15.696 17.016 1.00 86.75 249 GLY A CA 1
ATOM 2004 C C . GLY A 1 249 ? -6.204 16.023 15.766 1.00 86.75 249 GLY A C 1
ATOM 2005 O O . GLY A 1 249 ? -5.707 15.860 14.651 1.00 86.75 249 GLY A O 1
ATOM 2006 N N . TRP A 1 250 ? -7.457 16.461 15.916 1.00 89.06 250 TRP A N 1
ATOM 2007 C CA . TRP A 1 250 ? -8.335 16.785 14.794 1.00 89.06 250 TRP A CA 1
ATOM 2008 C C . TRP A 1 250 ? -7.985 18.145 14.190 1.00 89.06 250 TRP A C 1
ATOM 2010 O O . TRP A 1 250 ? -7.807 19.138 14.894 1.00 89.06 250 TRP A O 1
ATOM 2020 N N . SER A 1 251 ? -7.936 18.219 12.857 1.00 86.75 251 SER A N 1
ATOM 2021 C CA . SER A 1 251 ? -7.473 19.417 12.148 1.00 86.75 251 SER A CA 1
ATOM 2022 C C . SER A 1 251 ? -8.292 20.668 12.477 1.00 86.75 251 SER A C 1
ATOM 2024 O O . SER A 1 251 ? -7.720 21.742 12.630 1.00 86.75 251 SER A O 1
ATOM 2026 N N . HIS A 1 252 ? -9.615 20.548 12.636 1.00 86.31 252 HIS A N 1
ATOM 2027 C CA . HIS A 1 252 ? -10.467 21.685 13.003 1.00 86.31 252 HIS A CA 1
ATOM 2028 C C . HIS A 1 252 ? -10.191 22.178 14.427 1.00 86.31 252 HIS A C 1
ATOM 2030 O O . HIS A 1 252 ? -10.205 23.383 14.665 1.00 86.31 252 HIS A O 1
ATOM 2036 N N . TYR A 1 253 ? -9.875 21.268 15.355 1.00 90.75 253 TYR A N 1
ATOM 2037 C CA . TYR A 1 253 ? -9.493 21.636 16.716 1.00 90.75 253 TYR A CA 1
ATOM 2038 C C . TYR A 1 253 ? -8.176 22.418 16.729 1.00 90.75 253 TYR A C 1
ATOM 2040 O O . TYR A 1 253 ? -8.094 23.484 17.335 1.00 90.75 253 TYR A O 1
ATOM 2048 N N . GLN A 1 254 ? -7.165 21.932 16.003 1.00 91.00 254 GLN A N 1
ATOM 2049 C CA . GLN A 1 254 ? -5.852 22.580 15.910 1.00 91.00 254 GLN A CA 1
ATOM 2050 C C . GLN A 1 254 ? -5.933 23.971 15.270 1.00 91.00 254 GLN A C 1
ATOM 2052 O O . GLN A 1 254 ? -5.294 24.912 15.741 1.00 91.00 254 GLN A O 1
ATOM 2057 N N . VAL A 1 255 ? -6.743 24.116 14.217 1.00 91.19 255 VAL A N 1
ATOM 2058 C CA . VAL A 1 255 ? -6.970 25.407 13.554 1.00 91.19 255 VAL A CA 1
ATOM 2059 C C . VAL A 1 255 ? -7.691 26.382 14.486 1.00 91.19 255 VAL A C 1
ATOM 2061 O O . VAL A 1 255 ? -7.201 27.495 14.673 1.00 91.19 255 VAL A O 1
ATOM 2064 N N . ALA A 1 256 ? -8.789 25.966 15.128 1.00 91.00 256 ALA A N 1
ATOM 2065 C CA . ALA A 1 256 ? -9.523 26.810 16.073 1.00 91.00 256 ALA A CA 1
ATOM 2066 C C . ALA A 1 256 ? -8.637 27.251 17.251 1.00 91.00 256 ALA A C 1
ATOM 2068 O O . ALA A 1 256 ? -8.627 28.426 17.616 1.00 91.00 256 ALA A O 1
ATOM 2069 N N . GLN A 1 257 ? -7.824 26.338 17.795 1.00 92.12 257 GLN A N 1
ATOM 2070 C CA . GLN A 1 257 ? -6.867 26.645 18.859 1.00 92.12 257 GLN A CA 1
ATOM 2071 C C . GLN A 1 257 ? -5.834 27.691 18.416 1.00 92.12 257 GLN A C 1
ATOM 2073 O O . GLN A 1 257 ? -5.583 28.649 19.146 1.00 92.12 257 GLN A O 1
ATOM 2078 N N . ALA A 1 258 ? -5.255 27.543 17.220 1.00 93.25 258 ALA A N 1
ATOM 2079 C CA . ALA A 1 258 ? -4.278 28.490 16.684 1.00 93.25 258 ALA A CA 1
ATOM 2080 C C . ALA A 1 258 ? -4.885 29.876 16.400 1.00 93.25 258 ALA A C 1
ATOM 2082 O O . ALA A 1 258 ? -4.194 30.888 16.510 1.00 93.25 258 ALA A O 1
ATOM 2083 N N . MET A 1 259 ? -6.173 29.922 16.054 1.00 93.31 259 MET A N 1
ATOM 2084 C CA . MET A 1 259 ? -6.916 31.157 15.794 1.00 93.31 259 MET A CA 1
ATOM 2085 C C . MET A 1 259 ? -7.506 31.792 17.065 1.00 93.31 259 MET A C 1
ATOM 2087 O O . MET A 1 259 ? -8.020 32.907 17.001 1.00 93.31 259 MET A O 1
ATOM 2091 N N . GLY A 1 260 ? -7.410 31.128 18.224 1.00 91.44 260 GLY A N 1
ATOM 2092 C CA . GLY A 1 260 ? -8.036 31.590 19.468 1.00 91.44 260 GLY A CA 1
ATOM 2093 C C . GLY A 1 260 ? -9.568 31.561 19.420 1.00 91.44 260 GLY A C 1
ATOM 2094 O O . GLY A 1 260 ? -10.223 32.325 20.129 1.00 91.44 260 GLY A O 1
ATOM 2095 N N . GLU A 1 261 ? -10.133 30.714 18.562 1.00 92.62 261 GLU A N 1
ATOM 2096 C CA . GLU A 1 261 ? -11.570 30.540 18.383 1.00 92.62 261 GLU A CA 1
ATOM 2097 C C . GLU A 1 261 ? -12.148 29.526 19.380 1.00 92.62 261 GLU A C 1
ATOM 2099 O O . GLU A 1 261 ? -11.437 28.864 20.142 1.00 92.62 261 GLU A O 1
ATOM 2104 N N . GLN A 1 262 ? -13.476 29.402 19.384 1.00 90.38 262 GLN A N 1
ATOM 2105 C CA . GLN A 1 262 ? -14.152 28.382 20.172 1.00 90.38 262 GLN A CA 1
ATOM 2106 C C . GLN A 1 262 ? -13.764 26.986 19.669 1.00 90.38 262 GLN A C 1
ATOM 2108 O O . GLN A 1 262 ? -13.947 26.659 18.499 1.00 90.38 262 GLN A O 1
ATOM 2113 N N . LEU A 1 263 ? -13.261 26.154 20.581 1.00 90.44 263 LEU A N 1
ATOM 2114 C CA . LEU A 1 263 ? -12.826 24.802 20.255 1.00 90.44 263 LEU A CA 1
ATOM 2115 C C . LEU A 1 263 ? -14.031 23.924 19.887 1.00 90.44 263 LEU A C 1
ATOM 2117 O O . LEU A 1 263 ? -15.001 23.873 20.654 1.00 90.44 263 LEU A O 1
ATOM 2121 N N . PRO A 1 264 ? -13.988 23.229 18.738 1.00 87.75 264 PRO A N 1
ATOM 2122 C CA . PRO A 1 264 ? -15.060 22.338 18.342 1.00 87.75 264 PRO A CA 1
ATOM 2123 C C . PRO A 1 264 ? -15.073 21.105 19.252 1.00 87.75 264 PRO A C 1
ATOM 2125 O O . PRO A 1 264 ? -14.032 20.643 19.725 1.00 87.75 264 PRO A O 1
ATOM 2128 N N . THR A 1 265 ? -16.262 20.562 19.497 1.00 86.69 265 THR A N 1
ATOM 2129 C CA . THR A 1 265 ? -16.457 19.387 20.349 1.00 86.69 265 THR A CA 1
ATOM 2130 C C . THR A 1 265 ? -17.128 18.267 19.570 1.00 86.69 265 THR A C 1
ATOM 2132 O O . THR A 1 265 ? -17.988 18.501 18.724 1.00 86.69 265 THR A O 1
ATOM 2135 N N . ILE A 1 266 ? -16.735 17.032 19.874 1.00 86.81 266 ILE A N 1
ATOM 2136 C CA . ILE A 1 266 ? -17.375 15.823 19.360 1.00 86.81 266 ILE A CA 1
ATOM 2137 C C . ILE A 1 266 ? -17.966 15.096 20.559 1.00 86.81 266 ILE A C 1
ATOM 2139 O O . ILE A 1 266 ? -17.259 14.779 21.518 1.00 86.81 266 ILE A O 1
ATOM 2143 N N . ASN A 1 267 ? -19.272 14.846 20.512 1.00 85.62 267 ASN A N 1
ATOM 2144 C CA . ASN A 1 267 ? -19.943 14.071 21.544 1.00 85.62 267 ASN A CA 1
ATOM 2145 C C . ASN A 1 267 ? -19.764 12.579 21.253 1.00 85.62 267 ASN A C 1
ATOM 2147 O O . ASN A 1 267 ? -20.042 12.107 20.150 1.00 85.62 267 ASN A O 1
ATOM 2151 N N . ILE A 1 268 ? -19.318 11.846 22.268 1.00 86.62 268 ILE A N 1
ATOM 2152 C CA . ILE A 1 268 ? -19.295 10.385 22.283 1.00 86.62 268 ILE A CA 1
ATOM 2153 C C . ILE A 1 268 ? -20.148 9.913 23.462 1.00 86.62 268 ILE A C 1
ATOM 2155 O O . ILE A 1 268 ? -20.145 10.591 24.496 1.00 86.62 268 ILE A O 1
ATOM 2159 N N . PRO A 1 269 ? -20.886 8.801 23.330 1.00 84.19 269 PRO A N 1
ATOM 2160 C CA . PRO A 1 269 ? -21.579 8.223 24.469 1.00 84.19 269 PRO A CA 1
ATOM 2161 C C . PRO A 1 269 ? -20.567 7.776 25.531 1.00 84.19 269 PRO A C 1
ATOM 2163 O O . PRO A 1 269 ? -19.463 7.330 25.206 1.00 84.19 269 PRO A O 1
ATOM 2166 N N . ASP A 1 270 ? -20.935 7.920 26.8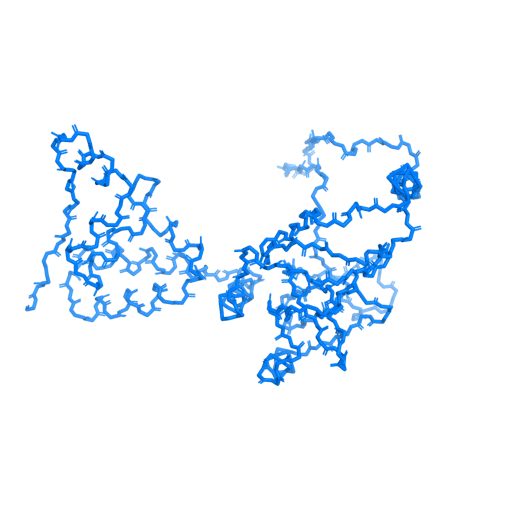03 1.00 78.75 270 ASP A N 1
ATOM 2167 C CA . ASP A 1 270 ? -20.167 7.331 27.896 1.00 78.75 270 ASP A CA 1
ATOM 2168 C C . ASP A 1 270 ? -20.458 5.822 27.961 1.00 78.75 270 ASP A C 1
ATOM 2170 O O . ASP A 1 270 ? -21.539 5.370 27.585 1.00 78.75 270 ASP A O 1
ATOM 2174 N N . SER A 1 271 ? -19.477 5.038 28.412 1.00 77.12 271 SER A N 1
ATOM 2175 C CA . SER A 1 271 ? -19.655 3.593 28.594 1.00 77.12 271 SER A CA 1
ATOM 2176 C C . SER A 1 271 ? -20.763 3.337 29.617 1.00 77.12 271 SER A C 1
ATOM 2178 O O . SER A 1 271 ? -20.786 3.979 30.665 1.00 77.12 271 SER A O 1
ATOM 2180 N N . ASN A 1 272 ? -21.646 2.381 29.337 1.00 77.75 272 ASN A N 1
ATOM 2181 C CA . ASN A 1 272 ? -22.748 1.985 30.219 1.00 77.75 272 ASN A CA 1
ATOM 2182 C C . ASN A 1 272 ? -22.305 1.106 31.409 1.00 77.75 272 ASN A C 1
ATOM 2184 O O . ASN A 1 272 ? -23.165 0.648 32.164 1.00 77.75 272 ASN A O 1
ATOM 2188 N N . ASP A 1 273 ? -20.998 0.874 31.565 1.00 60.91 273 ASP A N 1
ATOM 2189 C CA . ASP A 1 273 ? -20.392 -0.036 32.548 1.00 60.91 273 ASP A CA 1
ATOM 2190 C C . ASP A 1 273 ? -19.705 0.716 33.698 1.00 60.91 273 ASP A C 1
ATOM 2192 O O . ASP A 1 273 ? -18.981 1.702 33.416 1.00 60.91 273 ASP A O 1
#

pLDDT: mean 89.47, std 9.76, range [46.41, 98.31]